Protein AF-A0A067M8D5-F1 (afdb_monomer)

Sequence (185 aa):
MASESFRARLARDPRYYDPQDFERDGDNGRFGHIDGTKIGQMWPSRRELSEAGVHIPRKAGISGGPHTGSSSVVVSGAYRDDIDYGDVLYYTGAGGRDEDDMYGGPAEQSKDQDFHHPHNHALRASFERNRPVRVIRAVIHGGGKMYRYDGLYDVKSADLVKGESGYAICRFKLVRRKDQGDGGQ

Organism: Botryobasidium botryosum (strain FD-172 SS1) (NCBI:txid930990)

Structure (mmCIF, N/CA/C/O backbone):
data_AF-A0A067M8D5-F1
#
_entry.id   AF-A0A067M8D5-F1
#
loop_
_atom_site.group_PDB
_atom_site.id
_atom_site.type_symbol
_atom_site.label_atom_id
_atom_site.label_alt_id
_atom_site.label_comp_id
_atom_site.label_asym_id
_atom_site.label_entity_id
_atom_site.label_seq_id
_atom_site.pdbx_PDB_ins_code
_atom_site.Cartn_x
_atom_site.Cartn_y
_atom_site.Cartn_z
_atom_site.occupancy
_atom_site.B_iso_or_equiv
_atom_site.auth_seq_id
_atom_site.auth_comp_id
_atom_site.auth_asym_id
_atom_site.auth_atom_id
_atom_site.pdbx_PDB_model_num
ATOM 1 N N . MET A 1 1 ? 23.609 8.672 -11.513 1.00 37.03 1 MET A N 1
ATOM 2 C CA . MET A 1 1 ? 23.397 7.358 -10.864 1.00 37.03 1 MET A CA 1
ATOM 3 C C . MET A 1 1 ? 23.889 7.468 -9.429 1.00 37.03 1 MET A C 1
ATOM 5 O O . MET A 1 1 ? 25.094 7.429 -9.223 1.00 37.03 1 MET A O 1
ATOM 9 N N . ALA A 1 2 ? 23.010 7.707 -8.453 1.00 35.81 2 ALA A N 1
ATOM 10 C CA . ALA A 1 2 ? 23.437 7.732 -7.055 1.00 35.81 2 ALA A CA 1
ATOM 11 C C . ALA A 1 2 ? 23.749 6.304 -6.574 1.00 35.81 2 ALA A C 1
ATOM 13 O O . ALA A 1 2 ? 23.012 5.362 -6.879 1.00 35.81 2 ALA A O 1
ATOM 14 N N . SER A 1 3 ? 24.874 6.147 -5.875 1.00 38.59 3 SER A N 1
ATOM 15 C CA . SER A 1 3 ? 25.396 4.862 -5.407 1.00 38.59 3 SER A CA 1
ATOM 16 C C . SER A 1 3 ? 24.503 4.230 -4.335 1.00 38.59 3 SER A C 1
ATOM 18 O O . SER A 1 3 ? 23.815 4.915 -3.580 1.00 38.59 3 SER A O 1
ATOM 20 N N . GLU A 1 4 ? 24.558 2.905 -4.211 1.00 37.75 4 GLU A N 1
ATOM 21 C CA . GLU A 1 4 ? 23.892 2.118 -3.158 1.00 37.75 4 GLU A CA 1
ATOM 22 C C . GLU A 1 4 ? 24.150 2.667 -1.740 1.00 37.75 4 GLU A C 1
ATOM 24 O O . GLU A 1 4 ? 23.257 2.701 -0.894 1.00 37.75 4 GLU A O 1
ATOM 29 N N . SER A 1 5 ? 25.352 3.205 -1.509 1.00 39.16 5 SER A N 1
ATOM 30 C CA . SER A 1 5 ? 25.749 3.858 -0.257 1.00 39.16 5 SER A CA 1
ATOM 31 C C . SER A 1 5 ? 24.974 5.146 0.046 1.00 39.16 5 SER A C 1
ATOM 33 O O . SER A 1 5 ? 24.747 5.472 1.211 1.00 39.16 5 SER A O 1
ATOM 35 N N . PHE A 1 6 ? 24.521 5.867 -0.981 1.00 43.06 6 PHE A N 1
ATOM 36 C CA . PHE A 1 6 ? 23.689 7.060 -0.833 1.00 43.06 6 PHE A CA 1
ATOM 37 C C . PHE A 1 6 ? 22.242 6.689 -0.483 1.00 43.06 6 PHE A C 1
ATOM 39 O O . PHE A 1 6 ? 21.644 7.304 0.401 1.00 43.06 6 PHE A O 1
ATOM 46 N N . ARG A 1 7 ? 21.720 5.613 -1.089 1.00 44.41 7 ARG A N 1
ATOM 47 C CA . ARG A 1 7 ? 20.391 5.052 -0.780 1.00 44.41 7 ARG A CA 1
ATOM 48 C C . ARG A 1 7 ? 20.303 4.541 0.655 1.00 44.41 7 ARG A C 1
ATOM 50 O O . ARG A 1 7 ? 19.350 4.865 1.359 1.00 44.41 7 ARG A O 1
ATOM 57 N N . ALA A 1 8 ? 21.334 3.834 1.117 1.00 47.88 8 ALA A N 1
ATOM 58 C CA . ALA A 1 8 ? 21.436 3.388 2.506 1.00 47.88 8 ALA A CA 1
ATOM 59 C C . ALA A 1 8 ? 21.516 4.560 3.503 1.00 47.88 8 ALA A C 1
ATOM 61 O O . ALA A 1 8 ? 21.009 4.458 4.618 1.00 47.88 8 ALA A O 1
ATOM 62 N N . ARG A 1 9 ? 22.125 5.689 3.108 1.00 48.34 9 ARG A N 1
ATOM 63 C CA . ARG A 1 9 ? 22.219 6.895 3.945 1.00 48.34 9 ARG A CA 1
ATOM 64 C C . ARG A 1 9 ? 20.882 7.633 4.065 1.00 48.34 9 ARG A C 1
ATOM 66 O O . ARG A 1 9 ? 20.543 8.074 5.155 1.00 48.34 9 ARG A O 1
ATOM 73 N N . LEU A 1 10 ? 20.122 7.737 2.975 1.00 45.00 10 LEU A N 1
ATOM 74 C CA . LEU A 1 10 ? 18.790 8.363 2.945 1.00 45.00 10 LEU A CA 1
ATOM 75 C C . LEU A 1 10 ? 17.719 7.535 3.663 1.00 45.00 10 LEU A C 1
ATOM 77 O O . LEU A 1 10 ? 16.876 8.104 4.350 1.00 45.00 10 LEU A O 1
ATOM 81 N N . ALA A 1 11 ? 17.788 6.203 3.578 1.00 48.72 11 ALA A N 1
ATOM 82 C CA . ALA A 1 11 ? 16.939 5.309 4.370 1.00 48.72 11 ALA A CA 1
ATOM 83 C C . ALA A 1 11 ? 17.166 5.450 5.892 1.00 48.72 11 ALA A C 1
ATOM 85 O O . ALA A 1 11 ? 16.355 4.998 6.683 1.00 48.72 11 ALA A O 1
ATOM 86 N N . ARG A 1 12 ? 18.258 6.083 6.334 1.00 49.56 12 ARG A N 1
ATOM 87 C CA . ARG A 1 12 ? 18.564 6.304 7.758 1.00 49.56 12 ARG A CA 1
ATOM 88 C C . ARG A 1 12 ? 18.368 7.752 8.205 1.00 49.56 12 ARG A C 1
ATOM 90 O O . ARG A 1 12 ? 18.723 8.082 9.333 1.00 49.56 12 ARG A O 1
ATOM 97 N N . ASP A 1 13 ? 17.861 8.627 7.337 1.00 49.75 13 ASP A N 1
ATOM 98 C CA . ASP A 1 13 ? 17.610 10.022 7.692 1.00 49.75 13 ASP A CA 1
ATOM 99 C C . ASP A 1 13 ? 16.251 10.146 8.416 1.00 49.75 13 ASP A C 1
ATOM 101 O O . ASP A 1 13 ? 15.205 9.985 7.772 1.00 49.75 13 ASP A O 1
ATOM 105 N N . PRO A 1 14 ? 16.249 10.492 9.723 1.00 47.62 14 PRO A N 1
ATOM 106 C CA . PRO A 1 14 ? 15.060 10.515 10.583 1.00 47.62 14 PRO A CA 1
ATOM 107 C C . PRO A 1 14 ? 13.987 11.523 10.144 1.00 47.62 14 PRO A C 1
ATOM 109 O O . PRO A 1 14 ? 12.876 11.528 10.673 1.00 47.62 14 PRO A O 1
ATOM 112 N N . ARG A 1 15 ? 14.283 12.392 9.169 1.00 44.31 15 ARG A N 1
ATOM 113 C CA . ARG A 1 15 ? 13.312 13.321 8.562 1.00 44.31 15 ARG A CA 1
ATOM 114 C C . ARG A 1 15 ? 12.442 12.667 7.481 1.00 44.31 15 ARG A C 1
ATOM 116 O O . ARG A 1 15 ? 11.414 13.233 7.084 1.00 44.31 15 ARG A O 1
ATOM 123 N N . TYR A 1 16 ? 12.862 11.519 6.955 1.00 43.72 16 TYR A N 1
ATOM 124 C CA . TYR A 1 16 ? 12.206 10.826 5.840 1.00 43.72 16 TYR A CA 1
ATOM 125 C C . TYR A 1 16 ? 11.721 9.437 6.235 1.00 43.72 16 TYR A C 1
ATOM 127 O O . TYR A 1 16 ? 10.618 9.062 5.837 1.00 43.72 16 TYR A O 1
ATOM 135 N N . TYR A 1 17 ? 12.500 8.749 7.062 1.00 46.62 17 TYR A N 1
ATOM 136 C CA . TYR A 1 17 ? 12.177 7.465 7.661 1.00 46.62 17 TYR A CA 1
ATOM 137 C C . TYR A 1 17 ? 12.699 7.465 9.093 1.00 46.62 17 TYR A C 1
ATOM 139 O O . TYR A 1 17 ? 13.858 7.824 9.291 1.00 46.62 17 TYR A O 1
ATOM 147 N N . ASP A 1 18 ? 11.901 7.071 10.087 1.00 50.81 18 ASP A N 1
ATOM 148 C CA . ASP A 1 18 ? 12.508 6.725 11.374 1.00 50.81 18 ASP A CA 1
ATOM 149 C C . ASP A 1 18 ? 13.361 5.472 11.115 1.00 50.81 18 ASP A C 1
ATOM 151 O O . ASP A 1 18 ? 12.845 4.512 10.547 1.00 50.81 18 ASP A O 1
ATOM 155 N N . PRO A 1 19 ? 14.659 5.431 11.459 1.00 47.97 19 PRO A N 1
ATOM 156 C CA . PRO A 1 19 ? 15.449 4.207 11.330 1.00 47.97 19 PRO A CA 1
ATOM 157 C C . PRO A 1 19 ? 14.782 2.993 12.003 1.00 47.97 19 PRO A C 1
ATOM 159 O O . PRO A 1 19 ? 14.944 1.865 11.539 1.00 47.97 19 PRO A O 1
ATOM 162 N N . GLN A 1 20 ? 13.962 3.224 13.035 1.00 50.56 20 GLN A N 1
ATOM 163 C CA . GLN A 1 20 ? 13.137 2.191 13.662 1.00 50.56 20 GLN A CA 1
ATOM 164 C C . GLN A 1 20 ? 12.017 1.658 12.754 1.00 50.56 20 GLN A C 1
ATOM 166 O O . GLN A 1 20 ? 11.595 0.527 12.964 1.00 50.56 20 GLN A O 1
ATOM 171 N N . ASP A 1 21 ? 11.550 2.408 11.750 1.00 47.06 21 ASP A N 1
ATOM 172 C CA . ASP A 1 21 ? 10.540 1.962 10.772 1.00 47.06 21 ASP A CA 1
ATOM 173 C C . ASP A 1 21 ? 11.065 0.837 9.859 1.00 47.06 21 ASP A C 1
ATOM 175 O O . ASP A 1 21 ? 10.269 0.135 9.240 1.00 47.06 21 ASP A O 1
ATOM 179 N N . PHE A 1 22 ? 12.392 0.677 9.751 1.00 46.69 22 PHE A N 1
ATOM 180 C CA . PHE A 1 22 ? 13.040 -0.405 8.995 1.00 46.69 22 PHE A CA 1
ATOM 181 C C . PHE A 1 22 ? 13.491 -1.577 9.870 1.00 46.69 22 PHE A C 1
ATOM 183 O O . PHE A 1 22 ? 13.652 -2.686 9.363 1.00 46.69 22 PHE A O 1
ATOM 190 N N . GLU A 1 23 ? 13.731 -1.337 11.161 1.00 44.16 23 GLU A N 1
ATOM 191 C CA . GLU A 1 23 ? 14.056 -2.392 12.132 1.00 44.16 23 GLU A CA 1
ATOM 192 C C . GLU A 1 23 ? 12.803 -3.045 12.724 1.00 44.16 23 GLU A C 1
ATOM 194 O O . GLU A 1 23 ? 12.832 -4.202 13.142 1.00 44.16 23 GLU A O 1
ATOM 199 N N . ARG A 1 24 ? 11.685 -2.321 12.731 1.00 47.56 24 ARG A N 1
ATOM 200 C CA . ARG A 1 24 ? 10.358 -2.866 12.984 1.00 47.56 24 ARG A CA 1
ATOM 201 C C . ARG A 1 24 ? 9.786 -3.245 11.630 1.00 47.56 24 ARG A C 1
ATOM 203 O O . ARG A 1 24 ? 9.751 -2.417 10.727 1.00 47.56 24 ARG A O 1
ATOM 210 N N . ASP A 1 25 ? 9.260 -4.455 11.483 1.00 53.12 25 ASP A N 1
ATOM 211 C CA . ASP A 1 25 ? 8.143 -4.622 10.554 1.00 53.12 25 ASP A CA 1
ATOM 212 C C . ASP A 1 25 ? 7.150 -3.524 10.945 1.00 53.12 25 ASP A C 1
ATOM 214 O O . ASP A 1 25 ? 6.694 -3.548 12.078 1.00 53.12 25 ASP A O 1
ATOM 218 N N . GLY A 1 26 ? 6.966 -2.471 10.138 1.00 51.03 26 GLY A N 1
ATOM 219 C CA . GLY A 1 26 ? 6.499 -1.161 10.638 1.00 51.03 26 GLY A CA 1
ATOM 220 C C . GLY A 1 26 ? 5.159 -1.170 11.390 1.00 51.03 26 GLY A C 1
ATOM 221 O O . GLY A 1 26 ? 4.816 -0.208 12.062 1.00 51.03 26 GLY A O 1
ATOM 222 N N . ASP A 1 27 ? 4.416 -2.267 11.315 1.00 57.38 27 ASP A N 1
ATOM 223 C CA . ASP A 1 27 ? 3.156 -2.570 11.988 1.00 57.38 27 ASP A CA 1
ATOM 224 C C . ASP A 1 27 ? 3.275 -3.607 13.134 1.00 57.38 27 ASP A C 1
ATOM 226 O O . ASP A 1 27 ? 2.256 -4.023 13.679 1.00 57.38 27 ASP A O 1
ATOM 230 N N . ASN A 1 28 ? 4.479 -4.059 13.497 1.00 62.09 28 ASN A N 1
ATOM 231 C CA . ASN A 1 28 ? 4.770 -5.250 14.310 1.00 62.09 28 ASN A CA 1
ATOM 232 C C . ASN A 1 28 ? 3.991 -6.502 13.851 1.00 62.09 28 ASN A C 1
ATOM 234 O O . ASN A 1 28 ? 3.576 -7.326 14.668 1.00 62.09 28 ASN A O 1
ATOM 238 N N . GLY A 1 29 ? 3.714 -6.630 12.551 1.00 65.62 29 GLY A N 1
ATOM 239 C CA . GLY A 1 29 ? 2.866 -7.683 12.001 1.00 65.62 29 GLY A CA 1
ATOM 240 C C . GLY A 1 29 ? 1.376 -7.515 12.319 1.00 65.62 29 GLY A C 1
ATOM 241 O O . GLY A 1 29 ? 0.630 -8.497 12.286 1.00 65.62 29 GLY A O 1
ATOM 242 N N . ARG A 1 30 ? 0.905 -6.304 12.645 1.00 83.56 30 ARG A N 1
ATOM 243 C CA . ARG A 1 30 ? -0.515 -6.027 12.905 1.00 83.56 30 ARG A CA 1
ATOM 244 C C . ARG A 1 30 ? -1.296 -5.914 11.590 1.00 83.56 30 ARG A C 1
ATOM 246 O O . ARG A 1 30 ? -1.483 -4.838 11.014 1.00 83.56 30 ARG A O 1
ATOM 253 N N . PHE A 1 31 ? -1.773 -7.063 11.125 1.00 91.81 31 PHE A N 1
ATOM 254 C CA . PHE A 1 31 ? -2.671 -7.196 9.976 1.00 91.81 31 PHE A CA 1
ATOM 255 C C . PHE A 1 31 ? -4.141 -7.090 10.391 1.00 91.81 31 PHE A C 1
ATOM 257 O O . PHE A 1 31 ? -4.503 -7.382 11.527 1.00 91.81 31 PHE A O 1
ATOM 264 N N . GLY A 1 32 ? -5.001 -6.728 9.439 1.00 94.75 32 GLY A N 1
ATOM 265 C CA . GLY A 1 32 ? -6.437 -6.603 9.678 1.00 94.75 32 GLY A CA 1
ATOM 266 C C . GLY A 1 32 ? -6.839 -5.224 10.202 1.00 94.75 32 GLY A C 1
ATOM 267 O O . GLY A 1 32 ? -6.109 -4.245 10.018 1.00 94.75 32 GLY A O 1
ATOM 268 N N . HIS A 1 33 ? -8.035 -5.150 10.791 1.00 95.19 33 HIS A N 1
ATOM 269 C CA . HIS A 1 33 ? -8.578 -3.920 11.368 1.00 95.19 33 HIS A CA 1
ATOM 270 C C . HIS A 1 33 ? -7.760 -3.468 12.583 1.00 95.19 33 HIS A C 1
ATOM 272 O O . HIS A 1 33 ? -7.150 -4.282 13.273 1.00 95.19 33 HIS A O 1
ATOM 278 N N . ILE A 1 34 ? -7.768 -2.161 12.842 1.00 94.44 34 ILE A N 1
ATOM 279 C CA . ILE A 1 34 ? -7.218 -1.585 14.069 1.00 94.44 34 ILE A CA 1
ATOM 280 C C . ILE A 1 34 ? -8.365 -1.366 15.053 1.00 94.44 34 ILE A C 1
ATOM 282 O O . ILE A 1 34 ? -9.401 -0.811 14.676 1.00 94.44 34 ILE A O 1
ATOM 286 N N . ASP A 1 35 ? -8.181 -1.787 16.302 1.00 90.94 35 ASP A N 1
ATOM 287 C CA . ASP A 1 35 ? -9.195 -1.638 17.346 1.00 90.94 35 ASP A CA 1
ATOM 288 C C . ASP A 1 35 ? -9.632 -0.176 17.499 1.00 90.94 35 ASP A C 1
ATOM 290 O O . ASP A 1 35 ? -8.817 0.746 17.469 1.00 90.94 35 ASP A O 1
ATOM 294 N N . GLY A 1 36 ? -10.940 0.041 17.643 1.00 91.06 36 GLY A N 1
ATOM 295 C CA . GLY A 1 36 ? -11.518 1.384 17.746 1.00 91.06 36 GLY A CA 1
ATOM 296 C C . GLY A 1 36 ? -11.612 2.153 16.423 1.00 91.06 36 GLY A C 1
ATOM 297 O O . GLY A 1 36 ? -12.081 3.291 16.429 1.00 91.06 36 GLY A O 1
ATOM 298 N N . THR A 1 37 ? -11.219 1.555 15.294 1.00 93.88 37 THR A N 1
ATOM 299 C CA . THR A 1 37 ? -11.396 2.163 13.967 1.00 93.88 37 THR A CA 1
ATOM 300 C C . THR A 1 37 ? -12.582 1.566 13.220 1.00 93.88 37 THR A C 1
ATOM 302 O O . THR A 1 37 ? -12.910 0.388 13.373 1.00 93.88 37 THR A O 1
ATOM 305 N N . LYS A 1 38 ? -13.227 2.380 12.382 1.00 95.12 38 LYS A N 1
ATOM 306 C CA . LYS A 1 38 ? -14.342 1.957 11.523 1.00 95.12 38 LYS A CA 1
ATOM 307 C C . LYS A 1 38 ? -14.057 2.258 10.058 1.00 95.12 38 LYS A C 1
ATOM 309 O O . LYS A 1 38 ? -13.382 3.236 9.736 1.00 95.12 38 LYS A O 1
ATOM 314 N N . ILE A 1 39 ? -14.595 1.431 9.166 1.00 96.50 39 ILE A N 1
ATOM 315 C CA . ILE A 1 39 ? -14.604 1.730 7.730 1.00 96.50 39 ILE A CA 1
ATOM 316 C C . ILE A 1 39 ? -15.341 3.060 7.518 1.00 96.50 39 ILE A C 1
ATOM 318 O O . ILE A 1 39 ? -16.349 3.328 8.168 1.00 96.50 39 ILE A O 1
ATOM 322 N N . GLY A 1 40 ? -14.803 3.914 6.652 1.00 96.19 40 GLY A N 1
ATOM 323 C CA . GLY A 1 40 ? -15.284 5.273 6.415 1.00 96.19 40 GLY A CA 1
ATOM 324 C C . GLY A 1 40 ? -14.709 6.325 7.368 1.00 96.19 40 GLY A C 1
ATOM 325 O O . GLY A 1 40 ? -14.877 7.517 7.113 1.00 96.19 40 GLY A O 1
ATOM 326 N N . GLN A 1 41 ? -13.996 5.934 8.432 1.00 97.31 41 GLN A N 1
ATOM 327 C CA . GLN A 1 41 ? -13.310 6.890 9.304 1.00 97.31 41 GLN A CA 1
ATOM 328 C C . GLN A 1 41 ? -12.229 7.653 8.535 1.00 97.31 41 GLN A C 1
ATOM 330 O O . GLN A 1 41 ? -11.528 7.078 7.700 1.00 97.31 41 GLN A O 1
ATOM 335 N N . MET A 1 42 ? -12.106 8.949 8.831 1.00 97.44 42 MET A N 1
ATOM 336 C CA . MET A 1 42 ? -11.188 9.863 8.162 1.00 97.44 42 MET A CA 1
ATOM 337 C C . MET A 1 42 ? -10.206 10.500 9.141 1.00 97.44 42 MET A C 1
ATOM 339 O O . MET A 1 42 ? -10.573 10.834 10.266 1.00 97.44 42 MET A O 1
ATOM 343 N N . TRP A 1 43 ? -8.983 10.732 8.668 1.00 97.31 43 TRP A N 1
ATOM 344 C CA . TRP A 1 43 ? -7.950 11.504 9.357 1.00 97.31 43 TRP A CA 1
ATOM 345 C C . TRP A 1 43 ? -7.528 12.689 8.483 1.00 97.31 43 TRP A C 1
ATOM 347 O O . TRP A 1 43 ? -7.382 12.523 7.268 1.00 97.31 43 TRP A O 1
ATOM 357 N N . PRO A 1 44 ? -7.311 13.885 9.049 1.00 96.06 44 PRO A N 1
ATOM 358 C CA . PRO A 1 44 ? -6.961 15.068 8.263 1.00 96.06 44 PRO A CA 1
ATOM 359 C C . PRO A 1 44 ? -5.496 15.063 7.800 1.00 96.06 44 PRO A C 1
ATOM 361 O O . PRO A 1 44 ? -5.129 15.824 6.9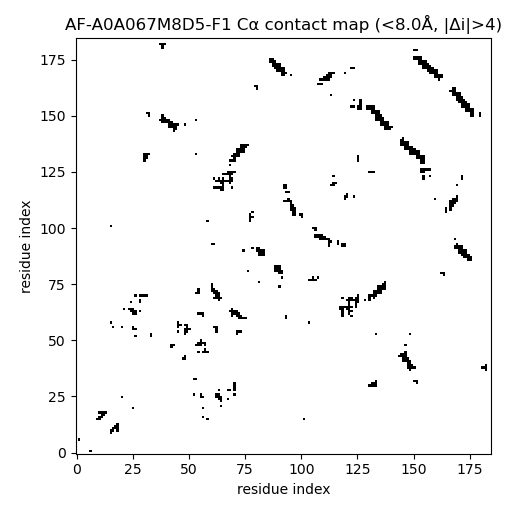09 1.00 96.06 44 PRO A O 1
ATOM 364 N N . SER A 1 45 ? -4.636 14.204 8.361 1.00 93.69 45 SER A N 1
ATOM 365 C CA . SER A 1 45 ? -3.217 14.157 8.002 1.00 93.69 45 SER A CA 1
ATOM 366 C C . SER A 1 45 ? -2.628 12.743 8.029 1.00 93.69 45 SER A C 1
ATOM 368 O O . SER A 1 45 ? -3.096 11.860 8.748 1.00 93.69 45 SER A O 1
ATOM 370 N N . ARG A 1 46 ? -1.535 12.532 7.276 1.00 91.44 46 ARG A N 1
ATOM 371 C CA . ARG A 1 46 ? -0.729 11.295 7.346 1.00 91.44 46 ARG A CA 1
ATOM 372 C C . ARG A 1 46 ? -0.103 11.078 8.723 1.00 91.44 46 ARG A C 1
ATOM 374 O O . ARG A 1 46 ? 0.169 9.939 9.083 1.00 91.44 46 ARG A O 1
ATOM 381 N N . ARG A 1 47 ? 0.130 12.158 9.480 1.00 91.38 47 ARG A N 1
ATOM 382 C CA . ARG A 1 47 ? 0.619 12.085 10.861 1.00 91.38 47 ARG A CA 1
ATOM 383 C C . ARG A 1 47 ? -0.443 11.478 11.773 1.00 91.38 47 ARG A C 1
ATOM 385 O O . ARG A 1 47 ? -0.142 10.511 12.453 1.00 91.38 47 ARG A O 1
ATOM 392 N N . GLU A 1 48 ? -1.672 11.981 11.728 1.00 94.44 48 GLU A N 1
ATOM 393 C CA . GLU A 1 48 ? -2.760 11.461 12.568 1.00 94.44 48 GLU A CA 1
ATOM 394 C C . GLU A 1 48 ? -3.173 10.041 12.170 1.00 94.44 48 GLU A C 1
ATOM 396 O O . GLU A 1 48 ? -3.476 9.221 13.030 1.00 94.44 48 GLU A O 1
ATOM 401 N N . LEU A 1 49 ? -3.112 9.711 10.876 1.00 94.56 49 LEU A N 1
ATOM 402 C CA . LEU A 1 49 ? -3.307 8.341 10.394 1.00 94.56 49 LEU A CA 1
ATOM 403 C C . LEU A 1 49 ? -2.246 7.363 10.947 1.00 94.56 49 LEU A C 1
ATOM 405 O O . LEU A 1 49 ? -2.562 6.213 11.261 1.00 94.56 49 LEU A O 1
ATOM 409 N N . SER A 1 50 ? -0.998 7.830 11.057 1.00 91.94 50 SER A N 1
ATOM 410 C CA . SER A 1 50 ? 0.138 7.098 11.632 1.00 91.94 50 SER A CA 1
ATOM 411 C C . SER A 1 50 ? -0.005 6.935 13.145 1.00 91.94 50 SER A C 1
ATOM 413 O O . SER A 1 50 ? 0.097 5.820 13.650 1.00 91.94 50 SER A O 1
ATOM 415 N N . GLU A 1 51 ? -0.346 8.011 13.858 1.00 89.75 51 GLU A N 1
ATOM 416 C CA . GLU A 1 51 ? -0.602 8.001 15.306 1.00 89.75 51 GLU A CA 1
ATOM 417 C C . GLU A 1 51 ? -1.789 7.099 15.681 1.00 89.75 51 GLU A C 1
ATOM 419 O O . GLU A 1 51 ? -1.758 6.443 16.719 1.00 89.75 51 GLU A O 1
ATOM 424 N N . ALA A 1 52 ? -2.799 6.991 14.812 1.00 93.44 52 ALA A N 1
ATOM 425 C CA . ALA A 1 52 ? -3.915 6.058 14.974 1.00 93.44 52 ALA A CA 1
ATOM 426 C C . ALA A 1 52 ? -3.554 4.588 14.678 1.00 93.44 52 ALA A C 1
ATOM 428 O O . ALA A 1 52 ? -4.390 3.704 14.850 1.00 93.44 52 ALA A O 1
ATOM 429 N N . GLY A 1 53 ? -2.343 4.304 14.192 1.00 92.44 53 GLY A N 1
ATOM 430 C CA . GLY A 1 53 ? -1.885 2.947 13.891 1.00 92.44 53 GLY A CA 1
ATOM 431 C C . GLY A 1 53 ? -2.445 2.338 12.600 1.00 92.44 53 GLY A C 1
ATOM 432 O O . GLY A 1 53 ? -2.160 1.181 12.296 1.00 92.44 53 GLY A O 1
ATOM 433 N N . VAL A 1 54 ? -3.238 3.087 11.826 1.00 95.81 54 VAL A N 1
ATOM 434 C CA . VAL A 1 54 ? -3.907 2.580 10.613 1.00 95.81 54 VAL A CA 1
ATOM 435 C C . VAL A 1 54 ? -2.932 2.470 9.446 1.00 95.81 54 VAL A C 1
ATOM 437 O O . VAL A 1 54 ? -2.969 1.485 8.706 1.00 95.81 54 VAL A O 1
ATOM 440 N N . HIS A 1 55 ? -2.034 3.445 9.303 1.00 94.56 55 HIS A N 1
ATOM 441 C CA . HIS A 1 55 ? -0.941 3.413 8.331 1.00 94.56 55 HIS A CA 1
ATOM 442 C C . HIS A 1 55 ? 0.276 4.138 8.902 1.00 94.56 55 HIS A C 1
ATOM 444 O O . HIS A 1 55 ? 0.311 5.367 8.933 1.00 94.56 55 HIS A O 1
ATOM 450 N N . ILE A 1 56 ? 1.262 3.369 9.360 1.00 90.69 56 ILE A N 1
ATOM 451 C CA . ILE A 1 56 ? 2.380 3.866 10.173 1.00 90.69 56 ILE A CA 1
ATOM 452 C C . ILE A 1 56 ? 3.292 4.848 9.417 1.00 90.69 56 ILE A C 1
ATOM 454 O O . ILE A 1 56 ? 3.606 5.901 9.980 1.00 90.69 56 ILE A O 1
ATOM 458 N N . PRO A 1 57 ? 3.671 4.621 8.143 1.00 87.88 57 PRO A N 1
ATOM 459 C CA . PRO A 1 57 ? 4.513 5.563 7.421 1.00 87.88 57 PRO A CA 1
ATOM 460 C C . PRO A 1 57 ? 3.817 6.907 7.204 1.00 87.88 57 PRO A C 1
ATOM 462 O O . PRO A 1 57 ? 2.699 6.982 6.691 1.00 87.88 57 PRO A O 1
ATOM 465 N N . ARG A 1 58 ? 4.511 8.011 7.480 1.00 86.38 58 ARG A N 1
ATOM 466 C CA . ARG A 1 58 ? 3.967 9.365 7.252 1.00 86.38 58 ARG A CA 1
ATOM 467 C C . ARG A 1 58 ? 4.064 9.829 5.794 1.00 86.38 58 ARG A C 1
ATOM 469 O O . ARG A 1 58 ? 3.375 10.768 5.408 1.00 86.38 58 ARG A O 1
ATOM 476 N N . LYS A 1 59 ? 4.903 9.174 4.984 1.00 82.50 59 LYS A N 1
ATOM 477 C CA . LYS A 1 59 ? 5.144 9.523 3.571 1.00 82.50 59 LYS A CA 1
ATOM 478 C C . LYS A 1 59 ? 4.875 8.351 2.630 1.00 82.50 59 LYS A C 1
ATOM 480 O O . LYS A 1 59 ? 4.001 8.459 1.772 1.00 82.50 59 LYS A O 1
ATOM 485 N N . ALA A 1 60 ? 5.549 7.217 2.837 1.00 84.62 60 ALA A N 1
ATOM 486 C CA . ALA A 1 60 ? 5.472 6.055 1.947 1.00 84.62 60 ALA A CA 1
ATOM 487 C C . ALA A 1 60 ? 4.036 5.543 1.748 1.00 84.62 60 ALA A C 1
ATOM 489 O O . ALA A 1 60 ? 3.262 5.457 2.703 1.00 84.62 60 ALA A O 1
ATOM 490 N N . GLY A 1 61 ? 3.678 5.214 0.505 1.00 91.00 61 GLY A N 1
ATOM 491 C CA . GLY A 1 61 ? 2.349 4.703 0.162 1.00 91.00 61 GLY A CA 1
ATOM 492 C C . GLY A 1 61 ? 2.074 3.302 0.705 1.00 91.00 61 GLY A C 1
ATOM 493 O O . GLY A 1 61 ? 0.930 2.994 0.994 1.00 91.00 61 GLY A O 1
ATOM 494 N N . ILE A 1 62 ? 3.107 2.487 0.921 1.00 91.94 62 ILE A N 1
ATOM 495 C CA . ILE A 1 62 ? 3.009 1.100 1.393 1.00 91.94 62 ILE A CA 1
ATOM 496 C C . ILE A 1 62 ? 3.600 1.018 2.807 1.00 91.94 62 ILE A C 1
ATOM 498 O O . ILE A 1 62 ? 4.643 1.615 3.069 1.00 91.94 62 ILE A O 1
ATOM 502 N N . SER A 1 63 ? 2.937 0.291 3.706 1.00 91.88 63 SER A N 1
ATOM 503 C CA . SER A 1 63 ? 3.391 -0.006 5.072 1.00 91.88 63 SER A CA 1
ATOM 504 C C . SER A 1 63 ? 3.632 -1.501 5.245 1.00 91.88 63 SER A C 1
ATOM 506 O O . SER A 1 63 ? 2.796 -2.295 4.810 1.00 91.88 63 SER A O 1
ATOM 508 N N . GLY A 1 64 ? 4.717 -1.872 5.922 1.00 86.75 64 GLY A N 1
ATOM 509 C CA . GLY A 1 64 ? 5.070 -3.252 6.273 1.00 86.75 64 GLY A CA 1
ATOM 510 C C . GLY A 1 64 ? 6.472 -3.643 5.806 1.00 86.75 64 GLY A C 1
ATOM 511 O O . GLY A 1 64 ? 7.207 -2.814 5.263 1.00 86.75 64 GLY A O 1
ATOM 512 N N . GLY A 1 65 ? 6.841 -4.904 6.031 1.00 82.75 65 GLY A N 1
ATOM 513 C CA . GLY A 1 65 ? 8.189 -5.418 5.789 1.00 82.75 65 GLY A CA 1
ATOM 514 C C . GLY A 1 65 ? 8.246 -6.508 4.711 1.00 82.75 65 GLY A C 1
ATOM 515 O O . GLY A 1 65 ? 7.268 -7.230 4.501 1.00 82.75 65 GLY A O 1
ATOM 516 N N . PRO A 1 66 ? 9.393 -6.687 4.029 1.00 77.62 66 PRO A N 1
ATOM 517 C CA . PRO A 1 66 ? 9.564 -7.716 2.996 1.00 77.62 66 PRO A CA 1
ATOM 518 C C . PRO A 1 66 ? 9.383 -9.150 3.525 1.00 77.62 66 PRO A C 1
ATOM 520 O O . PRO A 1 66 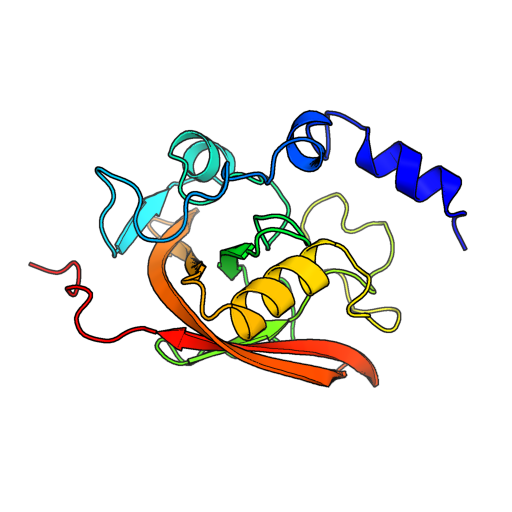? 8.956 -10.037 2.789 1.00 77.62 66 PRO A O 1
ATOM 523 N N . HIS A 1 67 ? 9.684 -9.393 4.803 1.00 78.75 67 HIS A N 1
ATOM 524 C CA . HIS A 1 67 ? 9.586 -10.723 5.412 1.00 78.75 67 HIS A CA 1
ATOM 525 C C . HIS A 1 67 ? 8.199 -11.025 5.990 1.00 78.75 67 HIS A C 1
ATOM 527 O O . HIS A 1 67 ? 7.762 -12.179 5.982 1.00 78.75 67 HIS A O 1
ATOM 533 N N . THR A 1 68 ? 7.492 -10.001 6.464 1.00 84.12 68 THR A N 1
ATOM 534 C CA . THR A 1 68 ? 6.177 -10.131 7.102 1.00 84.12 68 THR A CA 1
ATOM 535 C C . THR A 1 68 ? 5.025 -9.962 6.128 1.00 84.12 68 THR A C 1
ATOM 537 O O . THR A 1 68 ? 4.059 -10.728 6.195 1.00 84.12 68 THR A O 1
ATOM 540 N N . GLY A 1 69 ? 5.138 -9.014 5.205 1.00 91.12 69 GLY A N 1
ATOM 541 C CA . GLY A 1 69 ? 4.071 -8.561 4.324 1.00 91.12 69 GLY A CA 1
ATOM 542 C C . GLY A 1 69 ? 3.725 -7.092 4.563 1.00 91.12 69 GLY A C 1
ATOM 543 O O . GLY A 1 69 ? 4.160 -6.470 5.529 1.00 91.12 69 GLY A O 1
ATOM 544 N N . SER A 1 70 ? 2.906 -6.537 3.679 1.00 94.50 70 SER A N 1
ATOM 545 C CA . SER A 1 70 ? 2.315 -5.212 3.835 1.00 94.50 70 SER A CA 1
ATOM 546 C C . SER A 1 70 ? 0.990 -5.273 4.595 1.00 94.50 70 SER A C 1
ATOM 548 O O . SER A 1 70 ? 0.112 -6.057 4.226 1.00 94.50 70 SER A O 1
ATOM 550 N N . SER A 1 71 ? 0.820 -4.444 5.629 1.00 95.44 71 SER A N 1
ATOM 551 C CA . SER A 1 71 ? -0.452 -4.330 6.362 1.00 95.44 71 SER A CA 1
ATOM 552 C C . SER A 1 71 ? -1.364 -3.217 5.871 1.00 95.44 71 SER A C 1
ATOM 554 O O . SER A 1 71 ? -2.569 -3.282 6.126 1.00 95.44 71 SER A O 1
ATOM 556 N N . SER A 1 72 ? -0.837 -2.195 5.195 1.00 97.44 72 SER A N 1
ATOM 557 C CA . SER A 1 72 ? -1.652 -1.096 4.685 1.00 97.44 72 SER A CA 1
ATOM 558 C C . SER A 1 72 ? -1.042 -0.382 3.486 1.00 97.44 72 SER A C 1
ATOM 560 O O . SER A 1 72 ? 0.180 -0.293 3.348 1.00 97.44 72 SER A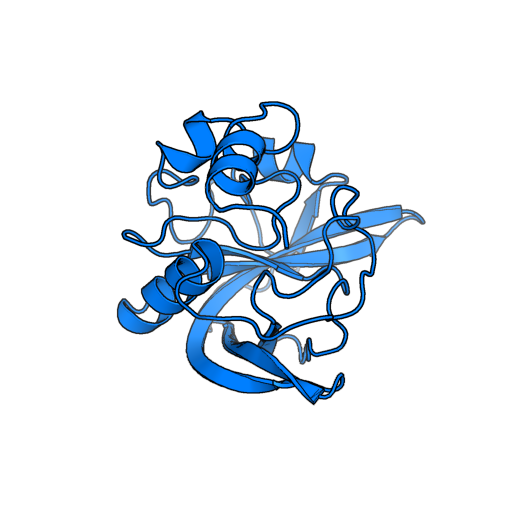 O 1
ATOM 562 N N . VAL A 1 73 ? -1.916 0.171 2.645 1.00 97.31 73 VAL A N 1
ATOM 563 C CA . VAL A 1 73 ? -1.556 1.039 1.523 1.00 97.31 73 VAL A CA 1
ATOM 564 C C . VAL A 1 73 ? -2.398 2.312 1.505 1.00 97.31 73 VAL A C 1
ATOM 566 O O . VAL A 1 73 ? -3.563 2.314 1.907 1.00 97.31 73 VAL A O 1
ATOM 569 N N . VAL A 1 74 ? -1.812 3.395 0.998 1.00 96.19 74 VAL A N 1
ATOM 570 C CA . VAL A 1 74 ? -2.475 4.675 0.741 1.00 96.19 74 VAL A CA 1
ATOM 571 C C . VAL A 1 74 ? -2.568 4.903 -0.765 1.00 96.19 74 VAL A C 1
ATOM 573 O O . VAL A 1 74 ? -1.547 4.937 -1.455 1.00 96.19 74 VAL A O 1
ATOM 576 N N . VAL A 1 75 ? -3.788 5.128 -1.250 1.00 94.25 75 VAL A N 1
ATOM 577 C CA . VAL A 1 75 ? -4.100 5.562 -2.616 1.00 94.25 75 VAL A CA 1
ATOM 578 C C . VAL A 1 75 ? -4.294 7.074 -2.593 1.00 94.25 75 VAL A C 1
ATOM 580 O O . VAL A 1 75 ? -5.276 7.575 -2.044 1.00 94.25 75 VAL A O 1
ATOM 583 N N . SER A 1 76 ? -3.330 7.823 -3.127 1.00 85.56 76 SER A N 1
ATOM 584 C CA . SER A 1 76 ? -3.320 9.294 -3.075 1.00 85.56 76 SER A CA 1
ATOM 585 C C . SER A 1 76 ? -3.416 9.982 -4.438 1.00 85.56 76 SER A C 1
ATOM 587 O O . SER A 1 76 ? -3.354 11.213 -4.482 1.00 85.56 76 SER A O 1
ATOM 589 N N . GLY A 1 77 ? -3.545 9.208 -5.523 1.00 80.31 77 GLY A N 1
ATOM 590 C CA . GLY A 1 77 ? -3.467 9.705 -6.901 1.00 80.31 77 GLY A CA 1
ATOM 591 C C . GLY A 1 77 ? -2.051 10.118 -7.313 1.00 80.31 77 GLY A C 1
ATOM 592 O O . GLY A 1 77 ? -1.884 10.921 -8.223 1.00 80.31 77 GLY A O 1
ATOM 593 N N . ALA A 1 78 ? -1.027 9.629 -6.606 1.00 75.81 78 ALA A N 1
ATOM 594 C CA . ALA A 1 78 ? 0.361 9.972 -6.893 1.00 75.81 78 ALA A CA 1
ATOM 595 C C . ALA A 1 78 ? 0.913 9.242 -8.123 1.00 75.81 78 ALA A C 1
ATOM 597 O O . ALA A 1 78 ? 1.898 9.712 -8.686 1.00 75.81 78 ALA A O 1
ATOM 598 N N . TYR A 1 79 ? 0.322 8.112 -8.527 1.00 78.44 79 TYR A N 1
ATOM 599 C CA . TYR A 1 79 ? 0.728 7.314 -9.684 1.00 78.44 79 TYR A CA 1
ATOM 600 C C . TYR A 1 79 ? -0.358 7.363 -10.750 1.00 78.44 79 TYR A C 1
ATOM 602 O O . TYR A 1 79 ? -1.528 7.130 -10.461 1.00 78.44 79 TYR A O 1
ATOM 610 N N . ARG A 1 80 ? 0.046 7.671 -11.986 1.00 82.31 80 ARG A N 1
ATOM 611 C CA . ARG A 1 80 ? -0.859 7.728 -13.138 1.00 82.31 80 ARG A CA 1
ATOM 612 C C . ARG A 1 80 ? -1.445 6.354 -13.469 1.00 82.31 80 ARG A C 1
ATOM 614 O O . ARG A 1 80 ? -2.603 6.266 -13.842 1.00 82.31 80 ARG A O 1
ATOM 621 N N . ASP A 1 81 ? -0.651 5.305 -13.269 1.00 88.25 81 ASP A N 1
ATOM 622 C CA . ASP A 1 81 ? -1.009 3.915 -13.553 1.00 88.25 81 ASP A CA 1
ATOM 623 C C . ASP A 1 81 ? -1.965 3.271 -12.528 1.00 88.25 81 ASP A C 1
ATOM 625 O O . ASP A 1 81 ? -2.339 2.104 -12.701 1.00 88.25 81 ASP A O 1
ATOM 629 N N . ASP A 1 82 ? -2.350 3.989 -11.464 1.00 90.81 82 ASP A N 1
ATOM 630 C CA . ASP A 1 82 ? -3.340 3.503 -10.501 1.00 90.81 82 ASP A CA 1
ATOM 631 C C . ASP A 1 82 ? -4.739 3.485 -11.136 1.00 90.81 82 ASP A C 1
ATOM 633 O O . ASP A 1 82 ? -5.208 4.484 -11.681 1.00 90.81 82 ASP A O 1
ATOM 637 N N . ILE A 1 83 ? -5.447 2.359 -11.008 1.00 95.19 83 ILE A N 1
ATOM 638 C CA . ILE A 1 83 ? -6.835 2.221 -11.474 1.00 95.19 83 ILE A CA 1
ATOM 639 C C . ILE A 1 83 ? -7.705 1.768 -10.308 1.00 95.19 83 ILE A C 1
ATOM 641 O O . ILE A 1 83 ? -7.553 0.656 -9.800 1.00 95.19 83 ILE A O 1
ATOM 645 N N . ASP A 1 84 ? -8.639 2.619 -9.894 1.00 95.75 84 ASP A N 1
ATOM 646 C CA . ASP A 1 84 ? -9.461 2.407 -8.706 1.00 95.75 84 ASP A CA 1
ATOM 647 C C . ASP A 1 84 ? -10.945 2.254 -9.066 1.00 95.75 84 ASP A C 1
ATOM 649 O O . ASP A 1 84 ? -11.617 3.216 -9.434 1.00 95.75 84 ASP A O 1
ATOM 653 N N . TYR A 1 85 ? -11.461 1.030 -8.941 1.00 96.44 85 TYR A N 1
ATOM 654 C CA . TYR A 1 85 ? -12.872 0.686 -9.136 1.00 96.44 85 TYR A CA 1
ATOM 655 C C . TYR A 1 85 ? -13.623 0.524 -7.803 1.00 96.44 85 TYR A C 1
ATOM 657 O O . TYR A 1 85 ? -14.671 -0.123 -7.756 1.00 96.44 85 TYR A O 1
ATOM 665 N N . GLY A 1 86 ? -13.087 1.047 -6.695 1.00 94.38 86 GLY A N 1
ATOM 666 C CA . GLY A 1 86 ? -13.648 0.845 -5.360 1.00 94.38 86 GLY A CA 1
ATOM 667 C C . GLY A 1 86 ? -13.277 -0.531 -4.812 1.00 94.38 86 GLY A C 1
ATOM 668 O O . GLY A 1 86 ? -12.270 -0.666 -4.123 1.00 94.38 86 GLY A O 1
ATOM 669 N N . ASP A 1 87 ? -14.054 -1.563 -5.139 1.00 96.38 87 ASP A N 1
ATOM 670 C CA . ASP A 1 87 ? -13.826 -2.926 -4.631 1.00 96.38 87 ASP A CA 1
ATOM 671 C C . ASP A 1 87 ? -12.629 -3.628 -5.282 1.00 96.38 87 ASP A C 1
ATOM 673 O O . ASP A 1 87 ? -12.098 -4.598 -4.738 1.00 96.38 87 ASP A O 1
ATOM 677 N N . VAL A 1 88 ? -12.191 -3.141 -6.442 1.00 97.81 88 VAL A N 1
ATOM 678 C CA . VAL A 1 88 ? -10.992 -3.614 -7.132 1.00 97.81 88 VAL A CA 1
ATOM 679 C C . VAL A 1 88 ? -10.068 -2.433 -7.364 1.00 97.81 88 VAL A C 1
ATOM 681 O O . VAL A 1 88 ? -10.462 -1.437 -7.962 1.00 97.81 88 VAL A O 1
ATOM 684 N N . LEU A 1 89 ? -8.826 -2.569 -6.924 1.00 98.00 89 LEU A N 1
ATOM 685 C CA . LEU A 1 89 ? -7.782 -1.569 -7.080 1.00 98.00 89 LEU A CA 1
ATOM 686 C C . LEU A 1 89 ? -6.596 -2.205 -7.802 1.00 98.00 89 LEU A C 1
ATOM 688 O O . LEU A 1 89 ? -6.068 -3.222 -7.360 1.00 98.00 89 LEU A O 1
ATOM 692 N N . TYR A 1 90 ? -6.156 -1.591 -8.890 1.00 97.94 90 TYR A N 1
ATOM 693 C CA . TYR A 1 90 ? -4.857 -1.854 -9.491 1.00 97.94 90 TYR A CA 1
ATOM 694 C C . TYR A 1 90 ? -3.893 -0.795 -8.973 1.00 97.94 90 TYR A C 1
ATOM 696 O O . TYR A 1 90 ? -3.972 0.363 -9.369 1.00 97.94 90 TYR A O 1
ATOM 704 N N . TYR A 1 91 ? -3.037 -1.198 -8.042 1.00 97.25 91 TYR A N 1
ATOM 705 C CA . TYR A 1 91 ? -2.112 -0.327 -7.333 1.00 97.25 91 TYR A CA 1
ATOM 706 C C . TYR A 1 91 ? -0.709 -0.421 -7.926 1.00 97.25 91 TYR A C 1
ATOM 708 O O . TYR A 1 91 ? -0.209 -1.524 -8.181 1.00 97.25 91 TYR A O 1
ATOM 716 N N . THR A 1 92 ? -0.068 0.726 -8.104 1.00 95.31 92 THR A N 1
ATOM 717 C CA . THR A 1 92 ? 1.300 0.835 -8.605 1.00 95.31 92 THR A CA 1
ATOM 718 C C . THR A 1 92 ? 2.300 0.773 -7.456 1.00 95.31 92 THR A C 1
ATOM 720 O O . THR A 1 92 ? 2.150 1.434 -6.430 1.00 95.31 92 THR A O 1
ATOM 723 N N . GLY A 1 93 ? 3.338 -0.041 -7.621 1.00 92.06 93 GLY A N 1
ATOM 724 C CA . GLY A 1 93 ? 4.420 -0.194 -6.662 1.00 92.06 93 GLY A CA 1
ATOM 725 C C . GLY A 1 93 ? 5.216 1.091 -6.450 1.00 92.06 93 GLY A C 1
ATOM 726 O O . GLY A 1 93 ? 5.093 2.079 -7.172 1.00 92.06 93 GLY A O 1
ATOM 727 N N . ALA A 1 94 ? 6.065 1.073 -5.432 1.00 88.62 94 ALA A N 1
ATOM 728 C CA . ALA A 1 94 ? 6.993 2.149 -5.141 1.00 88.62 94 ALA A CA 1
ATOM 729 C C . ALA A 1 94 ? 8.228 2.108 -6.057 1.00 88.62 94 ALA A C 1
ATOM 731 O O . ALA A 1 94 ? 8.681 1.046 -6.491 1.00 88.62 94 ALA A O 1
ATOM 732 N N . GLY A 1 95 ? 8.833 3.281 -6.251 1.00 85.75 95 GLY A N 1
ATOM 733 C CA . GLY A 1 95 ? 10.133 3.430 -6.895 1.00 85.75 95 GLY A CA 1
ATOM 734 C C . GLY A 1 95 ? 10.062 3.763 -8.384 1.00 85.75 95 GLY A C 1
ATOM 735 O O . GLY A 1 95 ? 9.011 4.046 -8.953 1.00 85.75 95 GLY A O 1
ATOM 736 N N . GLY A 1 96 ? 11.241 3.773 -9.000 1.00 81.31 96 GLY A N 1
ATOM 737 C CA . GLY A 1 96 ? 11.449 4.101 -10.409 1.00 81.31 96 GLY A CA 1
ATOM 738 C C . GLY A 1 9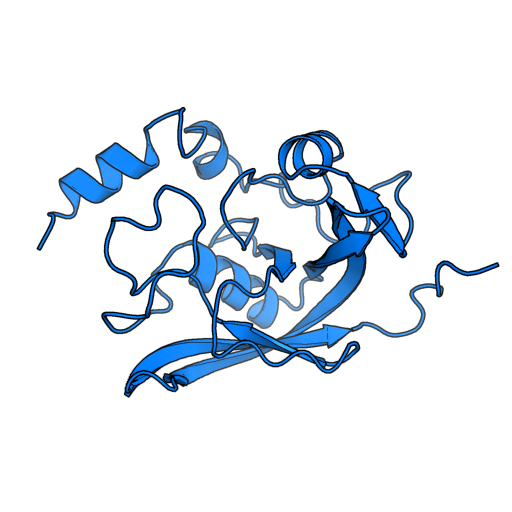6 ? 11.105 5.547 -10.824 1.00 81.31 96 GLY A C 1
ATOM 739 O O . GLY A 1 96 ? 10.910 5.848 -11.998 1.00 81.31 96 GLY A O 1
ATOM 740 N N . ARG A 1 97 ? 11.104 6.461 -9.854 1.00 79.19 97 ARG A N 1
ATOM 741 C CA . ARG A 1 97 ? 11.062 7.914 -10.059 1.00 79.19 97 ARG A CA 1
ATOM 742 C C . ARG A 1 97 ? 12.417 8.530 -9.730 1.00 79.19 97 ARG A C 1
ATOM 744 O O . ARG A 1 97 ? 13.217 7.923 -8.999 1.00 79.19 97 ARG A O 1
ATOM 751 N N . ASP A 1 98 ? 12.674 9.711 -10.280 1.00 66.50 98 ASP A N 1
ATOM 752 C CA . ASP A 1 98 ? 13.851 10.502 -9.933 1.00 66.50 98 ASP A CA 1
ATOM 753 C C . ASP A 1 98 ? 13.681 11.183 -8.574 1.00 66.50 98 ASP A C 1
ATOM 755 O O . ASP A 1 98 ? 12.581 11.399 -8.069 1.00 66.50 98 ASP A O 1
ATOM 759 N N . GLU A 1 99 ? 14.824 11.423 -7.940 1.00 53.19 99 GLU A N 1
ATOM 760 C CA . GLU A 1 99 ? 14.999 11.540 -6.489 1.00 53.19 99 GLU A CA 1
ATOM 761 C C . GLU A 1 99 ? 14.407 12.831 -5.871 1.00 53.19 99 GLU A C 1
ATOM 763 O O . GLU A 1 99 ? 14.456 12.994 -4.654 1.00 53.19 99 GLU A O 1
ATOM 768 N N . ASP A 1 100 ? 13.769 13.696 -6.670 1.00 44.91 100 ASP A N 1
ATOM 769 C CA . ASP A 1 100 ? 13.075 14.913 -6.210 1.00 44.91 100 ASP A CA 1
ATOM 770 C C . ASP A 1 100 ? 11.651 14.664 -5.670 1.00 44.91 100 ASP A C 1
ATOM 772 O O . ASP A 1 100 ? 11.020 15.568 -5.1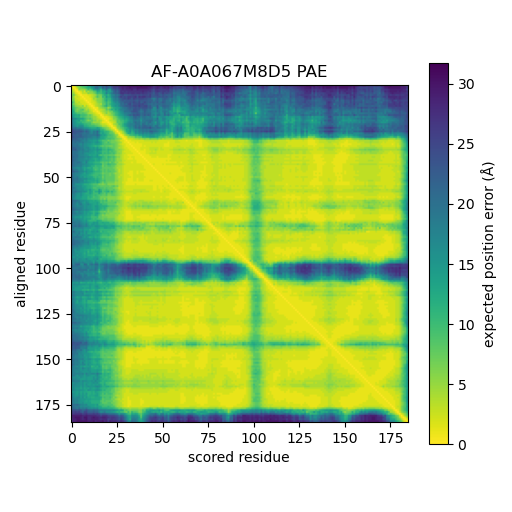19 1.00 44.91 100 ASP A O 1
ATOM 776 N N . ASP A 1 101 ? 11.157 13.419 -5.698 1.00 45.19 101 ASP A N 1
ATOM 777 C CA . ASP A 1 101 ? 9.869 13.046 -5.081 1.00 45.19 101 ASP A CA 1
ATOM 778 C C . ASP A 1 101 ? 9.934 12.924 -3.536 1.00 45.19 101 ASP A C 1
ATOM 780 O O . ASP A 1 101 ? 9.037 12.405 -2.864 1.00 45.19 101 ASP A O 1
ATOM 784 N N . MET A 1 102 ? 11.001 13.461 -2.930 1.00 42.09 102 MET A N 1
ATOM 785 C CA . MET A 1 102 ? 11.214 13.566 -1.480 1.00 42.09 102 MET A CA 1
ATOM 786 C C . MET A 1 102 ? 10.124 14.401 -0.760 1.00 42.09 102 MET A C 1
ATOM 788 O O . MET A 1 102 ? 10.014 14.365 0.475 1.00 42.09 102 MET A O 1
ATOM 792 N N . TYR A 1 103 ? 9.291 15.114 -1.530 1.00 40.41 103 TYR A N 1
ATOM 793 C CA . TYR A 1 103 ? 8.177 15.954 -1.076 1.00 40.41 103 TYR A CA 1
ATOM 794 C C . TYR A 1 103 ? 6.778 15.352 -1.309 1.00 40.41 103 TYR A C 1
ATOM 796 O O . TYR A 1 103 ? 5.790 15.996 -0.955 1.00 40.41 103 TYR A O 1
ATOM 804 N N . GLY A 1 104 ? 6.665 14.117 -1.818 1.00 42.81 104 GLY A N 1
ATOM 805 C CA . GLY A 1 104 ? 5.369 13.443 -1.990 1.00 42.81 104 GLY A CA 1
ATOM 806 C C . GLY A 1 104 ? 4.471 14.132 -3.020 1.00 42.81 104 GLY A C 1
ATOM 807 O O . GLY A 1 104 ? 3.269 14.298 -2.783 1.00 42.81 104 GLY A O 1
ATOM 808 N N . GLY A 1 105 ? 5.080 14.573 -4.121 1.00 50.00 105 GLY A N 1
ATOM 809 C CA . GLY A 1 105 ? 4.399 15.194 -5.247 1.00 50.00 105 GLY A CA 1
ATOM 810 C C . GLY A 1 105 ? 4.078 14.172 -6.342 1.00 50.00 105 GLY A C 1
ATOM 811 O O . GLY A 1 105 ? 4.402 12.991 -6.239 1.00 50.00 105 GLY A O 1
ATOM 812 N N . PRO A 1 106 ? 3.399 14.591 -7.414 1.00 54.34 106 PRO A N 1
ATOM 813 C CA . PRO A 1 106 ? 3.344 13.797 -8.630 1.00 54.34 106 PRO A CA 1
ATOM 814 C C . PRO A 1 106 ? 4.716 13.875 -9.316 1.00 54.34 106 PRO A C 1
ATOM 816 O O . PRO A 1 106 ? 4.989 14.837 -10.029 1.00 54.34 106 PRO A O 1
ATOM 819 N N . ALA A 1 107 ? 5.599 12.902 -9.083 1.00 63.75 107 ALA A N 1
ATOM 820 C CA . ALA A 1 107 ? 6.775 12.722 -9.932 1.00 63.75 107 ALA A CA 1
ATOM 821 C C . ALA A 1 107 ? 6.508 11.650 -10.989 1.00 63.75 107 ALA A C 1
ATOM 823 O O . ALA A 1 107 ? 5.942 10.589 -10.712 1.00 63.75 107 ALA A O 1
ATOM 824 N N . GLU A 1 108 ? 6.918 11.948 -12.217 1.00 75.25 108 GLU A N 1
ATOM 825 C CA . GLU A 1 108 ? 6.798 11.025 -13.337 1.00 75.25 108 GLU A CA 1
ATOM 826 C C . GLU A 1 108 ? 7.773 9.852 -13.179 1.00 75.25 108 GLU A C 1
ATOM 828 O O . GLU A 1 108 ? 8.870 9.972 -12.624 1.00 75.25 108 GLU A O 1
ATOM 833 N N . GLN A 1 109 ? 7.355 8.693 -13.675 1.00 83.94 109 GLN A N 1
ATOM 834 C CA . GLN A 1 109 ? 8.189 7.500 -13.725 1.00 83.94 109 GLN A CA 1
ATOM 835 C C . GLN A 1 109 ? 9.361 7.736 -14.698 1.00 83.94 109 GLN A C 1
ATOM 837 O O . GLN A 1 109 ? 9.134 8.103 -15.850 1.00 83.94 109 GLN A O 1
ATOM 842 N N . SER A 1 110 ? 10.599 7.519 -14.248 1.00 86.50 110 SER A N 1
ATOM 843 C CA . SER A 1 110 ? 11.835 7.788 -15.007 1.00 86.50 110 SER A CA 1
ATOM 844 C C . SER A 1 110 ? 12.697 6.545 -15.261 1.00 86.50 110 SER A C 1
ATOM 846 O O . SER A 1 110 ? 13.675 6.603 -16.009 1.00 86.50 110 SER A O 1
ATOM 848 N N . LYS A 1 111 ? 12.372 5.417 -14.620 1.00 87.56 111 LYS A N 1
ATOM 849 C CA . LYS A 1 111 ? 13.064 4.127 -14.764 1.00 87.56 111 LYS A CA 1
ATOM 850 C C . LYS A 1 111 ? 12.170 2.972 -14.322 1.00 87.56 111 LYS A C 1
ATOM 852 O O . LYS A 1 111 ? 11.162 3.178 -13.644 1.00 87.56 111 LYS A O 1
ATOM 857 N N . ASP A 1 112 ? 12.581 1.761 -14.668 1.00 90.00 112 ASP A N 1
ATOM 858 C CA . ASP A 1 112 ? 11.880 0.535 -14.294 1.00 90.00 112 ASP A CA 1
ATOM 859 C C . ASP A 1 112 ? 11.810 0.361 -12.769 1.00 90.00 112 ASP A C 1
ATOM 861 O O . ASP A 1 112 ? 12.768 0.640 -12.040 1.00 90.00 112 ASP A O 1
ATOM 865 N N . GLN A 1 113 ? 10.654 -0.091 -12.287 1.00 91.12 113 GLN A N 1
ATOM 866 C CA . GLN A 1 113 ? 10.481 -0.624 -10.942 1.00 91.12 113 GLN A CA 1
ATOM 867 C C . GLN A 1 113 ? 10.878 -2.098 -10.893 1.00 91.12 113 GLN A C 1
ATOM 869 O O . GLN A 1 113 ? 10.913 -2.798 -11.905 1.00 91.12 113 GLN A O 1
ATOM 874 N N . ASP A 1 114 ? 11.099 -2.589 -9.680 1.00 87.56 114 ASP A N 1
ATOM 875 C CA . ASP A 1 114 ? 11.431 -3.981 -9.429 1.00 87.56 114 ASP A CA 1
ATOM 876 C C . ASP A 1 114 ? 10.828 -4.474 -8.101 1.00 87.56 114 ASP A C 1
ATOM 878 O O . ASP A 1 114 ? 10.469 -3.694 -7.211 1.00 87.56 114 ASP A O 1
ATOM 882 N N . PHE A 1 115 ? 10.721 -5.799 -7.963 1.00 86.00 115 PHE A N 1
ATOM 883 C CA . PHE A 1 115 ? 10.235 -6.448 -6.741 1.00 86.00 115 PHE A CA 1
ATOM 884 C C . PHE A 1 115 ? 11.303 -6.590 -5.642 1.00 86.00 115 PHE A C 1
ATOM 886 O O . PHE A 1 115 ? 10.961 -7.053 -4.556 1.00 86.00 115 PHE A O 1
ATOM 893 N N . HIS A 1 116 ? 12.562 -6.206 -5.878 1.00 82.50 116 HIS A N 1
ATOM 894 C CA . HIS A 1 116 ? 13.586 -6.117 -4.829 1.00 82.50 116 HIS A CA 1
ATOM 895 C C . HIS A 1 116 ? 13.435 -4.838 -3.995 1.00 82.50 116 HIS A C 1
ATOM 897 O O . HIS A 1 116 ? 13.895 -4.803 -2.852 1.00 82.50 116 HIS A O 1
ATOM 903 N N . HIS A 1 117 ? 12.739 -3.816 -4.508 1.00 82.75 117 HIS A N 1
ATOM 904 C CA . HIS A 1 117 ? 12.356 -2.651 -3.721 1.00 82.75 117 HIS A CA 1
ATOM 905 C C . HIS A 1 117 ? 11.574 -3.091 -2.461 1.00 82.75 117 HIS A C 1
ATOM 907 O O . HIS A 1 117 ? 10.539 -3.753 -2.595 1.00 82.75 117 HIS A O 1
ATOM 913 N N . PRO A 1 118 ? 11.984 -2.690 -1.237 1.00 81.19 118 PRO A N 1
ATOM 914 C CA . PRO A 1 118 ? 11.443 -3.239 0.013 1.00 81.19 118 PRO A CA 1
ATOM 915 C C . PRO A 1 118 ? 9.914 -3.195 0.123 1.00 81.19 118 PRO A C 1
ATOM 917 O O . PRO A 1 118 ? 9.286 -4.178 0.504 1.00 81.19 118 PRO A O 1
ATOM 920 N N . HIS A 1 119 ? 9.296 -2.082 -0.276 1.00 87.81 119 HIS A N 1
ATOM 921 C CA . HIS A 1 119 ? 7.838 -1.943 -0.267 1.00 87.81 119 HIS A CA 1
ATOM 922 C C . HIS A 1 119 ? 7.120 -2.846 -1.285 1.00 87.81 119 HIS A C 1
ATOM 924 O O . HIS A 1 119 ? 6.068 -3.405 -0.977 1.00 87.81 119 HIS A O 1
ATOM 930 N N . ASN A 1 120 ? 7.688 -3.025 -2.482 1.00 91.81 120 ASN A N 1
ATOM 931 C CA . ASN A 1 120 ? 7.105 -3.895 -3.508 1.00 91.81 120 ASN A CA 1
ATOM 932 C C . ASN A 1 120 ? 7.210 -5.352 -3.064 1.00 91.81 120 ASN A C 1
ATOM 934 O O . ASN A 1 120 ? 6.254 -6.117 -3.196 1.00 91.81 120 ASN A O 1
ATOM 938 N N . HIS A 1 121 ? 8.346 -5.709 -2.462 1.00 89.50 121 HIS A N 1
ATOM 939 C CA . HIS A 1 121 ? 8.542 -7.008 -1.842 1.00 89.50 121 HIS A CA 1
ATOM 940 C C . HIS A 1 121 ? 7.536 -7.245 -0.706 1.00 89.50 121 HIS A C 1
ATOM 942 O O . HIS A 1 121 ? 6.915 -8.301 -0.672 1.00 89.50 121 HIS A O 1
ATOM 948 N N . ALA A 1 122 ? 7.294 -6.265 0.172 1.00 90.94 122 ALA A N 1
ATOM 949 C CA . ALA A 1 122 ? 6.309 -6.383 1.252 1.00 90.94 122 ALA A CA 1
ATOM 950 C C . ALA A 1 122 ? 4.885 -6.642 0.726 1.00 90.94 122 ALA A C 1
ATOM 952 O O . ALA A 1 122 ? 4.174 -7.519 1.218 1.00 90.94 122 ALA A O 1
ATOM 953 N N . LEU A 1 123 ? 4.450 -5.921 -0.308 1.00 94.75 123 LEU A N 1
ATOM 954 C CA . LEU A 1 123 ? 3.108 -6.111 -0.861 1.00 94.75 123 LEU A CA 1
ATOM 955 C C . LEU A 1 123 ? 2.978 -7.451 -1.610 1.00 94.75 123 LEU A C 1
ATOM 957 O O . LEU A 1 123 ? 1.965 -8.142 -1.472 1.00 94.75 123 LEU A O 1
ATOM 961 N N . ARG A 1 124 ? 4.039 -7.883 -2.304 1.00 95.31 124 ARG A N 1
ATOM 962 C CA . ARG A 1 124 ? 4.142 -9.235 -2.881 1.00 95.31 124 ARG A CA 1
ATOM 963 C C . ARG A 1 124 ? 4.113 -10.319 -1.799 1.00 95.31 124 ARG A C 1
ATOM 965 O O . ARG A 1 124 ? 3.424 -11.322 -1.950 1.00 95.31 124 ARG A O 1
ATOM 972 N N . ALA A 1 125 ? 4.784 -10.095 -0.677 1.00 92.31 125 ALA A N 1
ATOM 973 C CA . ALA A 1 125 ? 4.758 -10.986 0.474 1.00 92.31 125 ALA A CA 1
ATOM 974 C C . ALA A 1 125 ? 3.342 -11.149 1.057 1.00 92.31 125 ALA A C 1
ATOM 976 O O . ALA A 1 125 ? 3.009 -12.244 1.517 1.00 92.31 125 ALA A O 1
ATOM 977 N N . SER A 1 126 ? 2.498 -10.109 1.014 1.00 96.00 126 SER A N 1
ATOM 978 C CA . SER A 1 126 ? 1.078 -10.216 1.390 1.00 96.00 126 SER A CA 1
ATOM 979 C C . SER A 1 126 ? 0.254 -11.025 0.392 1.00 96.00 126 SER A C 1
ATOM 981 O O . SER A 1 126 ? -0.615 -11.780 0.828 1.00 96.00 126 SER A O 1
ATOM 983 N N . PHE A 1 127 ? 0.543 -10.929 -0.910 1.00 97.12 127 PHE A N 1
ATOM 984 C CA . PHE A 1 127 ? -0.044 -11.809 -1.929 1.00 97.12 127 PHE A CA 1
ATOM 985 C C . PHE A 1 127 ? 0.294 -13.278 -1.654 1.00 97.12 127 PHE A C 1
ATOM 987 O O . PHE A 1 127 ? -0.603 -14.100 -1.485 1.00 97.12 127 PHE A O 1
ATOM 994 N N . GLU A 1 128 ? 1.581 -13.594 -1.516 1.00 95.12 128 GLU A N 1
ATOM 995 C CA . GLU A 1 128 ? 2.068 -14.967 -1.320 1.00 95.12 128 GLU A CA 1
ATOM 996 C C . GLU A 1 128 ? 1.532 -15.606 -0.030 1.00 95.12 128 GLU A C 1
ATOM 998 O O . GLU A 1 128 ? 1.308 -16.814 0.030 1.00 95.12 128 GLU A O 1
ATOM 1003 N N . ARG A 1 129 ? 1.296 -14.795 1.007 1.00 93.94 129 ARG A N 1
ATOM 1004 C CA . ARG A 1 129 ? 0.832 -15.253 2.326 1.00 93.94 129 ARG A CA 1
ATOM 1005 C C . ARG A 1 129 ? -0.660 -15.021 2.578 1.00 93.94 129 ARG A C 1
ATOM 1007 O O . ARG A 1 129 ? -1.112 -15.261 3.695 1.00 93.94 129 ARG A O 1
ATOM 1014 N N . ASN A 1 130 ? -1.421 -14.554 1.586 1.00 95.00 130 ASN A N 1
ATOM 1015 C CA . ASN A 1 130 ? -2.845 -14.205 1.715 1.00 95.00 130 ASN A CA 1
ATOM 1016 C C . ASN A 1 130 ? -3.154 -13.281 2.914 1.00 95.00 130 ASN A C 1
ATOM 1018 O O . ASN A 1 130 ? -4.151 -13.452 3.626 1.00 95.00 130 ASN A O 1
ATOM 1022 N N . ARG A 1 131 ? -2.284 -12.299 3.169 1.00 95.12 131 ARG A N 1
ATOM 1023 C CA . ARG A 1 131 ? -2.458 -11.362 4.285 1.00 95.12 131 ARG A CA 1
ATOM 1024 C C . ARG A 1 131 ? -3.377 -10.199 3.893 1.00 95.12 131 ARG A C 1
ATOM 1026 O O . ARG A 1 131 ? -3.223 -9.661 2.796 1.00 95.12 131 ARG A O 1
ATOM 1033 N N . PRO A 1 132 ? -4.301 -9.781 4.779 1.00 96.62 132 PRO A N 1
ATOM 1034 C CA . PRO A 1 132 ? -5.140 -8.620 4.520 1.00 96.62 132 PRO A CA 1
ATOM 1035 C C . PRO A 1 132 ? -4.321 -7.333 4.533 1.00 96.62 132 PRO A C 1
ATOM 1037 O O . PRO A 1 132 ? -3.491 -7.126 5.419 1.00 96.62 132 PRO A O 1
ATOM 1040 N N . VAL A 1 133 ? -4.650 -6.438 3.610 1.00 98.06 133 VAL A N 1
ATOM 1041 C CA . VAL A 1 133 ? -4.075 -5.100 3.479 1.00 98.06 133 VAL A CA 1
ATOM 1042 C C . VAL A 1 133 ? -5.173 -4.072 3.727 1.00 98.06 133 VAL A C 1
ATOM 1044 O O . VAL A 1 133 ? -6.187 -4.065 3.031 1.00 98.06 133 VAL A O 1
ATOM 1047 N N . ARG A 1 134 ? -4.997 -3.188 4.709 1.00 98.19 134 ARG A N 1
ATOM 1048 C CA . ARG A 1 134 ? -5.869 -2.020 4.889 1.00 98.19 134 ARG A CA 1
ATOM 1049 C C . ARG A 1 134 ? -5.669 -1.062 3.716 1.00 98.19 134 ARG A C 1
ATOM 1051 O O . ARG A 1 134 ? -4.539 -0.672 3.435 1.00 98.19 134 ARG A O 1
ATOM 1058 N N . VAL A 1 135 ? -6.746 -0.641 3.064 1.00 98.44 135 VAL A N 1
ATOM 1059 C CA . VAL A 1 135 ? -6.689 0.387 2.016 1.00 98.44 135 VAL A CA 1
ATOM 1060 C C . VAL A 1 135 ? -7.190 1.706 2.576 1.00 98.44 135 VAL A C 1
ATOM 1062 O O . VAL A 1 135 ? -8.271 1.784 3.162 1.00 98.44 135 VAL A O 1
ATOM 1065 N N . ILE A 1 136 ? -6.386 2.747 2.394 1.00 98.31 136 ILE A N 1
ATOM 1066 C CA . ILE A 1 136 ? -6.701 4.113 2.785 1.00 98.31 136 ILE A CA 1
ATOM 1067 C C . ILE A 1 136 ? -6.719 4.974 1.524 1.00 98.31 136 ILE A C 1
ATOM 1069 O O . ILE A 1 136 ? -5.746 4.987 0.773 1.00 98.31 136 ILE A O 1
ATOM 1073 N N . ARG A 1 137 ? -7.792 5.728 1.291 1.00 97.50 137 ARG A N 1
ATOM 1074 C CA . ARG A 1 137 ? -7.908 6.636 0.140 1.00 97.50 137 ARG A CA 1
ATOM 1075 C C . ARG A 1 137 ? -7.758 8.085 0.567 1.00 97.50 137 ARG A C 1
ATOM 1077 O O . ARG A 1 137 ? -8.373 8.513 1.543 1.00 97.50 137 ARG A O 1
ATOM 1084 N N . ALA A 1 138 ? -6.971 8.859 -0.172 1.00 94.56 138 ALA A N 1
ATOM 1085 C CA . ALA A 1 138 ? -7.002 10.308 -0.052 1.00 94.56 138 ALA A CA 1
ATOM 1086 C C . ALA A 1 138 ? -8.266 10.840 -0.745 1.00 94.56 138 ALA A C 1
ATOM 1088 O O . ALA A 1 138 ? -8.482 10.583 -1.926 1.00 94.56 138 ALA A O 1
ATOM 1089 N N . VAL A 1 139 ? -9.090 11.589 -0.019 1.00 94.75 139 VAL A N 1
ATOM 1090 C CA . VAL A 1 139 ? -10.355 12.161 -0.502 1.00 94.75 139 VAL A CA 1
ATOM 1091 C C . VAL A 1 139 ? -10.393 13.659 -0.226 1.00 94.75 139 VAL A C 1
ATOM 1093 O O . VAL A 1 139 ? -9.754 14.135 0.712 1.00 94.75 139 VAL A O 1
ATOM 1096 N N . ILE A 1 140 ? -11.143 14.413 -1.029 1.00 93.56 140 ILE A N 1
ATOM 1097 C CA . ILE A 1 140 ? -11.442 15.817 -0.729 1.00 93.56 140 ILE A CA 1
ATOM 1098 C C . ILE A 1 140 ? -12.724 15.867 0.100 1.00 93.56 140 ILE A C 1
ATOM 1100 O O . ILE A 1 140 ? -13.775 15.414 -0.348 1.00 93.56 140 ILE A O 1
ATOM 1104 N N . HIS A 1 141 ? -12.637 16.409 1.312 1.00 90.44 141 HIS A N 1
ATOM 1105 C CA . HIS A 1 141 ? -13.765 16.568 2.223 1.00 90.44 141 HIS A CA 1
ATOM 1106 C C . HIS A 1 141 ? -13.633 17.890 2.987 1.00 90.44 141 HIS A C 1
ATOM 1108 O O . HIS A 1 141 ? -12.548 18.239 3.446 1.00 90.44 141 HIS A O 1
ATOM 1114 N N . GLY A 1 142 ? -14.720 18.664 3.081 1.00 88.50 142 GLY A N 1
ATOM 1115 C CA . GLY A 1 142 ? -14.711 19.962 3.774 1.00 88.50 142 GLY A CA 1
ATOM 1116 C C . GLY A 1 142 ? -13.713 20.986 3.209 1.00 88.50 142 GLY A C 1
ATOM 1117 O O . GLY A 1 142 ? -13.223 21.829 3.950 1.00 88.50 142 GLY A O 1
ATOM 1118 N N . GLY A 1 143 ? -13.364 20.892 1.920 1.00 90.19 143 GLY A N 1
ATOM 1119 C CA . GLY A 1 143 ? -12.380 21.771 1.272 1.00 90.19 143 GLY A CA 1
ATOM 1120 C C . GLY A 1 143 ? -10.911 21.382 1.492 1.00 90.19 143 GLY A C 1
ATOM 1121 O O . GLY A 1 143 ? -10.028 22.063 0.979 1.00 90.19 143 GLY A O 1
ATOM 1122 N N . GLY A 1 144 ? -10.635 20.285 2.205 1.00 90.00 144 GLY A N 1
ATOM 1123 C CA . GLY A 1 144 ? -9.284 19.780 2.460 1.00 90.00 144 GLY A CA 1
ATOM 1124 C C . GLY A 1 144 ? -9.095 18.323 2.039 1.00 90.00 144 GLY A C 1
ATOM 1125 O O . GLY A 1 144 ? -10.055 17.577 1.850 1.00 90.00 144 GLY A O 1
ATOM 1126 N N . LYS A 1 145 ? -7.833 17.901 1.897 1.00 92.44 145 LYS A N 1
ATOM 1127 C CA . LYS A 1 145 ? -7.484 16.487 1.711 1.00 92.44 145 LYS A CA 1
ATOM 1128 C C . LYS A 1 145 ? -7.586 15.761 3.055 1.00 92.44 145 LYS A C 1
ATOM 1130 O O . LYS A 1 145 ? -6.950 16.171 4.019 1.00 92.44 145 LYS A O 1
ATOM 1135 N N . MET A 1 146 ? -8.334 14.664 3.093 1.00 96.50 146 MET A N 1
ATOM 1136 C CA . MET A 1 146 ? -8.419 13.733 4.220 1.00 96.50 146 MET A CA 1
ATOM 1137 C C . MET A 1 146 ? -8.055 12.318 3.765 1.00 96.50 146 MET A C 1
ATOM 1139 O O . MET A 1 146 ? -8.038 12.025 2.572 1.00 96.50 146 MET A O 1
ATOM 1143 N N . TYR A 1 147 ? -7.768 11.432 4.711 1.00 97.44 147 TYR A N 1
ATOM 1144 C CA . TYR A 1 147 ? -7.403 10.038 4.471 1.00 97.44 147 TYR A CA 1
ATOM 1145 C C . TYR A 1 147 ? -8.479 9.139 5.062 1.00 97.44 147 TYR A C 1
ATOM 1147 O O . TYR A 1 147 ? -8.636 9.121 6.277 1.00 97.44 147 TYR A O 1
ATOM 1155 N N . ARG A 1 148 ? -9.232 8.426 4.224 1.00 97.94 148 ARG A N 1
ATOM 1156 C CA . ARG A 1 148 ? -10.360 7.581 4.628 1.00 97.94 148 ARG A CA 1
ATOM 1157 C C . ARG A 1 148 ? -9.976 6.108 4.615 1.00 97.94 148 ARG A C 1
ATOM 1159 O O . ARG A 1 148 ? -9.426 5.640 3.622 1.00 97.94 148 ARG A O 1
ATOM 1166 N N . TYR A 1 149 ? -10.269 5.379 5.686 1.00 97.94 149 TYR A N 1
ATOM 1167 C CA . TYR A 1 149 ? -10.069 3.930 5.732 1.00 97.94 149 TYR A CA 1
ATOM 1168 C C . TYR A 1 149 ? -11.222 3.192 5.038 1.00 97.94 149 TYR A C 1
ATOM 1170 O O . TYR A 1 149 ? -12.358 3.257 5.499 1.00 97.94 149 TYR A O 1
ATOM 1178 N N . ASP A 1 150 ? -10.927 2.443 3.974 1.00 97.56 150 ASP A N 1
ATOM 1179 C CA . ASP A 1 150 ? -11.934 1.796 3.114 1.00 97.56 150 ASP A CA 1
ATOM 1180 C C . ASP A 1 150 ? -12.009 0.266 3.290 1.00 97.56 150 ASP A C 1
ATOM 1182 O O . ASP A 1 150 ? -12.641 -0.448 2.501 1.00 97.56 150 ASP A O 1
ATOM 1186 N N . GLY A 1 151 ? -11.407 -0.243 4.366 1.00 97.56 151 GLY A N 1
ATOM 1187 C CA . GLY A 1 151 ? -11.457 -1.651 4.753 1.00 97.56 151 GLY A CA 1
ATOM 1188 C C . GLY A 1 151 ? -10.250 -2.467 4.298 1.00 97.56 151 GLY A C 1
ATOM 1189 O O . GLY A 1 151 ? -9.221 -1.937 3.873 1.00 97.56 151 GLY A O 1
ATOM 1190 N N . LEU A 1 152 ? -10.383 -3.782 4.430 1.00 98.12 152 LEU A N 1
ATOM 1191 C CA . LEU A 1 152 ? -9.367 -4.776 4.107 1.00 98.12 152 LEU A CA 1
ATOM 1192 C C . LEU A 1 152 ? -9.513 -5.293 2.680 1.00 98.12 152 LEU A C 1
ATOM 1194 O O . LEU A 1 152 ? -10.607 -5.573 2.191 1.00 98.12 152 LEU A O 1
ATOM 1198 N N . TYR A 1 153 ? -8.380 -5.477 2.029 1.00 98.44 153 TYR A N 1
ATOM 1199 C CA . TYR A 1 153 ? -8.274 -6.007 0.685 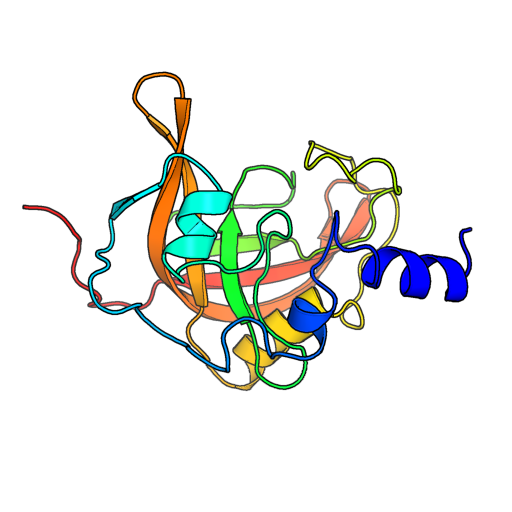1.00 98.44 153 TYR A CA 1
ATOM 1200 C C . TYR A 1 153 ? -7.291 -7.171 0.702 1.00 98.44 153 TYR A C 1
ATOM 1202 O O . TYR A 1 153 ? -6.337 -7.188 1.478 1.00 98.44 153 TYR A O 1
ATOM 1210 N N . ASP A 1 154 ? -7.520 -8.144 -0.167 1.00 98.25 154 ASP A N 1
ATOM 1211 C CA . ASP A 1 154 ? -6.532 -9.165 -0.486 1.00 98.25 154 ASP A CA 1
ATOM 1212 C C . ASP A 1 154 ? -5.788 -8.766 -1.750 1.00 98.25 154 ASP A C 1
ATOM 1214 O O . ASP A 1 154 ? -6.410 -8.395 -2.749 1.00 98.25 154 ASP A O 1
ATOM 1218 N N . VAL A 1 155 ? -4.471 -8.934 -1.751 1.00 98.38 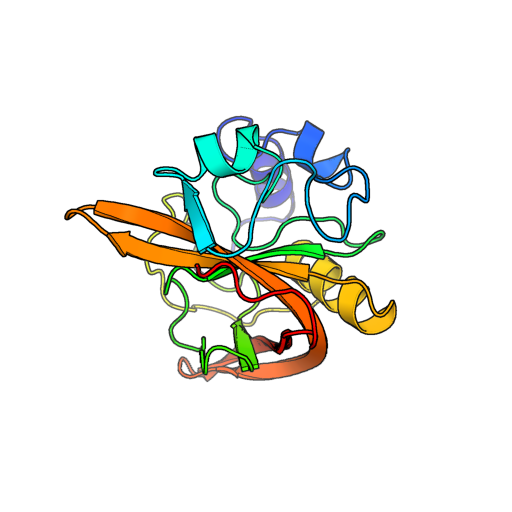155 VAL A N 1
ATOM 1219 C CA . VAL A 1 155 ? -3.701 -8.891 -2.993 1.00 98.38 155 VAL A CA 1
ATOM 1220 C C . VAL A 1 155 ? -3.972 -10.194 -3.753 1.00 98.38 155 VAL A C 1
ATOM 1222 O O . VAL A 1 155 ? -3.816 -11.279 -3.201 1.00 98.38 155 VAL A O 1
ATOM 1225 N N . LYS A 1 156 ? -4.437 -10.097 -4.998 1.00 98.38 156 LYS A N 1
ATOM 1226 C CA . LYS A 1 156 ? -4.794 -11.225 -5.874 1.00 98.38 156 LYS A CA 1
ATOM 1227 C C . LYS A 1 156 ? -3.804 -11.445 -7.015 1.00 98.38 156 LYS A C 1
ATOM 1229 O O . LYS A 1 156 ? -3.809 -12.527 -7.591 1.00 98.38 156 LYS A O 1
ATOM 1234 N N . SER A 1 157 ? -2.976 -10.454 -7.338 1.00 98.25 157 SER A N 1
ATOM 1235 C CA . SER A 1 157 ? -1.822 -10.623 -8.225 1.00 98.25 157 SER A CA 1
ATOM 1236 C C . SER A 1 157 ? -0.738 -9.587 -7.928 1.00 98.25 157 SER A C 1
ATOM 1238 O O . SER A 1 157 ? -1.021 -8.538 -7.339 1.00 98.25 157 SER A O 1
ATOM 1240 N N . ALA A 1 158 ? 0.493 -9.908 -8.325 1.00 97.50 158 ALA A N 1
ATOM 1241 C CA . ALA A 1 158 ? 1.672 -9.055 -8.239 1.00 97.50 158 ALA A CA 1
ATOM 1242 C C . ALA A 1 158 ? 2.510 -9.269 -9.508 1.00 97.50 158 ALA A C 1
ATOM 1244 O O . ALA A 1 158 ? 3.246 -10.249 -9.614 1.00 97.50 158 ALA A O 1
ATOM 1245 N N . ASP A 1 159 ? 2.376 -8.360 -10.470 1.00 97.50 159 ASP A N 1
ATOM 1246 C CA . ASP A 1 159 ? 2.878 -8.522 -11.835 1.00 97.50 159 ASP A CA 1
ATOM 1247 C C . ASP A 1 159 ? 3.849 -7.391 -12.199 1.00 97.50 159 ASP A C 1
ATOM 1249 O O . ASP A 1 159 ? 3.658 -6.247 -11.791 1.00 97.50 159 ASP A O 1
ATOM 1253 N N . LEU A 1 160 ? 4.888 -7.687 -12.985 1.00 96.50 160 LEU A N 1
ATOM 1254 C CA . LEU A 1 160 ? 5.718 -6.654 -13.611 1.00 96.50 160 LEU A CA 1
ATOM 1255 C C . LEU A 1 160 ? 5.140 -6.358 -14.997 1.00 96.50 160 LEU A C 1
ATOM 1257 O O . LEU A 1 160 ? 5.103 -7.242 -15.854 1.00 96.50 160 LEU A O 1
ATOM 1261 N N . VAL A 1 161 ? 4.665 -5.135 -15.216 1.00 96.56 161 VAL A N 1
ATOM 1262 C CA . VAL A 1 161 ? 3.982 -4.737 -16.458 1.00 96.56 161 VAL A CA 1
ATOM 1263 C C . VAL A 1 161 ? 4.574 -3.450 -17.008 1.00 96.56 161 VAL A C 1
ATOM 1265 O O . VAL A 1 161 ? 5.198 -2.688 -16.280 1.00 96.56 161 VAL A O 1
ATOM 1268 N N . LYS A 1 162 ? 4.365 -3.179 -18.296 1.00 96.12 162 LYS A N 1
ATOM 1269 C CA . LYS A 1 162 ? 4.739 -1.892 -18.887 1.00 96.12 162 LYS A CA 1
ATOM 1270 C C . LYS A 1 162 ? 3.719 -0.825 -18.474 1.00 96.12 162 LYS A C 1
ATOM 1272 O O . LYS A 1 162 ? 2.531 -0.992 -18.752 1.00 96.12 162 LYS A O 1
ATOM 1277 N N . GLY A 1 163 ? 4.179 0.220 -17.792 1.00 92.88 163 GLY A N 1
ATOM 1278 C CA . GLY A 1 163 ? 3.375 1.380 -17.410 1.00 92.88 163 GLY A CA 1
ATOM 1279 C C . GLY A 1 163 ? 3.173 2.362 -18.563 1.00 92.88 163 GLY A C 1
ATOM 1280 O O . GLY A 1 163 ? 3.777 2.229 -19.634 1.00 92.88 163 GLY A O 1
ATOM 1281 N N . GLU A 1 164 ? 2.339 3.371 -18.339 1.00 90.38 164 GLU A N 1
ATOM 1282 C CA . GLU A 1 164 ? 1.977 4.386 -19.338 1.00 90.38 164 GLU A CA 1
ATOM 1283 C C . GLU A 1 164 ? 3.170 5.222 -19.819 1.00 90.38 164 GLU A C 1
ATOM 1285 O O . GLU A 1 164 ? 3.225 5.630 -20.977 1.00 90.38 164 GLU A O 1
ATOM 1290 N N . SER A 1 165 ? 4.157 5.436 -18.951 1.00 87.94 165 SER A N 1
ATOM 1291 C CA . SER A 1 165 ? 5.418 6.123 -19.267 1.00 87.94 165 SER A CA 1
ATOM 1292 C C . SER A 1 165 ? 6.385 5.280 -20.109 1.00 87.94 165 SER A C 1
ATOM 1294 O O . SER A 1 165 ? 7.421 5.774 -20.548 1.00 87.94 165 SER A O 1
ATOM 1296 N N . GLY A 1 166 ? 6.071 4.002 -20.333 1.00 91.19 166 GLY A N 1
ATOM 1297 C CA . GLY A 1 166 ? 6.910 3.057 -21.065 1.00 91.19 166 GLY A CA 1
ATOM 1298 C C . GLY A 1 166 ? 7.915 2.286 -20.206 1.00 91.19 166 GLY A C 1
ATOM 1299 O O . GLY A 1 166 ? 8.499 1.332 -20.722 1.00 91.19 166 GLY A O 1
ATOM 1300 N N . TYR A 1 167 ? 8.069 2.637 -18.928 1.00 92.81 167 TYR A N 1
ATOM 1301 C CA . TYR A 1 167 ? 8.888 1.903 -17.960 1.00 92.81 167 TYR A CA 1
ATOM 1302 C C . TYR A 1 167 ? 8.11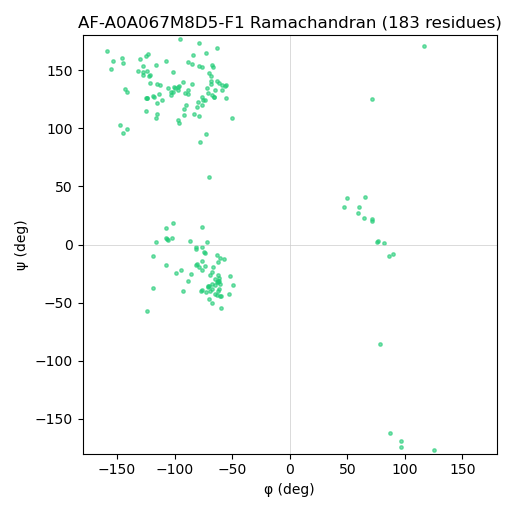9 0.742 -17.328 1.00 92.81 167 TYR A C 1
ATOM 1304 O O . TYR A 1 167 ? 6.887 0.755 -17.259 1.00 92.81 167 TYR A O 1
ATOM 1312 N N . ALA A 1 168 ? 8.836 -0.269 -16.850 1.00 93.62 168 ALA A N 1
ATOM 1313 C CA . ALA A 1 168 ? 8.236 -1.350 -16.086 1.00 93.62 168 ALA A CA 1
ATOM 1314 C C . ALA A 1 168 ? 7.754 -0.849 -14.714 1.00 93.62 168 ALA A C 1
ATOM 1316 O O . ALA A 1 168 ? 8.454 -0.102 -14.031 1.00 93.62 168 ALA A O 1
ATOM 1317 N N . ILE A 1 169 ? 6.571 -1.290 -14.294 1.00 95.44 169 ILE A N 1
ATOM 1318 C CA . ILE A 1 169 ? 5.979 -1.012 -12.984 1.00 95.44 169 ILE A CA 1
ATOM 1319 C C . ILE A 1 169 ? 5.567 -2.319 -12.307 1.00 95.44 169 ILE A C 1
ATOM 1321 O O . ILE A 1 169 ? 5.111 -3.262 -12.962 1.00 95.44 169 ILE A O 1
ATOM 1325 N N . CYS A 1 170 ? 5.686 -2.372 -10.984 1.00 96.12 170 CYS A N 1
ATOM 1326 C CA . CYS A 1 170 ? 5.092 -3.438 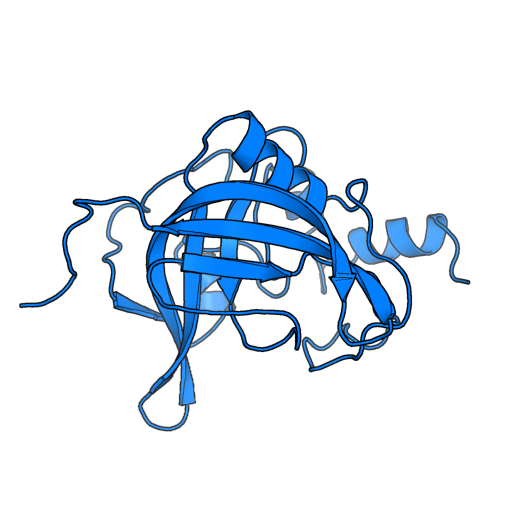-10.188 1.00 96.12 170 CYS A CA 1
ATOM 1327 C C . CYS A 1 170 ? 3.602 -3.131 -10.018 1.00 96.12 170 CYS A C 1
ATOM 1329 O O . CYS A 1 170 ? 3.242 -2.187 -9.322 1.00 96.12 170 CYS A O 1
ATOM 1331 N N . ARG A 1 171 ? 2.724 -3.914 -10.639 1.00 98.00 171 ARG A N 1
ATOM 1332 C CA . ARG A 1 171 ? 1.273 -3.769 -10.525 1.00 98.00 171 ARG A CA 1
ATOM 1333 C C . ARG A 1 171 ? 0.712 -4.806 -9.564 1.00 98.00 171 ARG A C 1
ATOM 1335 O O . ARG A 1 171 ? 0.965 -6.000 -9.705 1.00 98.00 171 ARG A O 1
ATOM 1342 N N . PHE A 1 172 ? -0.109 -4.349 -8.629 1.00 98.50 172 PHE A N 1
ATOM 1343 C CA . PHE A 1 172 ? -0.790 -5.195 -7.660 1.00 98.50 172 PHE A CA 1
ATOM 1344 C C . PHE A 1 172 ? -2.296 -5.090 -7.846 1.00 98.50 172 PHE A C 1
ATOM 1346 O O . PHE A 1 172 ? -2.846 -3.992 -7.813 1.00 98.50 172 PHE A O 1
ATOM 1353 N N . LYS A 1 173 ? -2.987 -6.221 -8.001 1.00 98.62 173 LYS A N 1
ATOM 1354 C CA . LYS A 1 173 ? -4.454 -6.245 -7.982 1.00 98.62 173 LYS A CA 1
ATOM 1355 C C . LYS A 1 173 ? -4.932 -6.497 -6.559 1.00 98.62 173 LYS A C 1
ATOM 1357 O O . LYS A 1 173 ? -4.773 -7.604 -6.056 1.00 98.62 173 LYS A O 1
ATOM 1362 N N . LEU A 1 174 ? -5.545 -5.510 -5.923 1.00 98.69 174 LEU A N 1
ATOM 1363 C CA . LEU A 1 174 ? -6.182 -5.624 -4.617 1.00 98.69 174 LEU A CA 1
ATOM 1364 C C . LEU A 1 174 ? -7.694 -5.777 -4.795 1.00 98.69 174 LEU A C 1
ATOM 1366 O O . LEU A 1 174 ? -8.309 -5.058 -5.579 1.00 98.69 174 LEU A O 1
ATOM 1370 N N . VAL A 1 175 ? -8.297 -6.710 -4.063 1.00 98.50 175 VAL A N 1
ATOM 1371 C CA . VAL A 1 175 ? -9.745 -6.959 -4.080 1.00 98.50 175 VAL A CA 1
ATOM 1372 C C . VAL A 1 175 ? -10.287 -6.874 -2.662 1.00 98.50 175 VAL A C 1
ATOM 1374 O O . VAL A 1 175 ? -9.786 -7.564 -1.771 1.00 98.50 175 VAL A O 1
ATOM 1377 N N . ARG A 1 176 ? -11.305 -6.037 -2.450 1.00 98.00 176 ARG A N 1
ATOM 1378 C CA . ARG A 1 176 ? -11.940 -5.828 -1.146 1.00 98.00 176 ARG A CA 1
ATOM 1379 C C . ARG A 1 176 ? -12.497 -7.152 -0.633 1.00 98.00 176 ARG A C 1
ATOM 1381 O O . ARG A 1 176 ? -13.156 -7.885 -1.375 1.00 98.00 176 ARG A O 1
ATOM 1388 N N . ARG A 1 177 ? -12.242 -7.485 0.637 1.00 96.50 177 ARG A N 1
ATOM 1389 C CA . ARG A 1 177 ? -12.904 -8.647 1.254 1.00 96.50 177 ARG A CA 1
ATOM 1390 C C . ARG A 1 177 ? -14.395 -8.354 1.417 1.00 96.50 177 ARG A C 1
ATOM 1392 O O . ARG A 1 177 ? -14.776 -7.219 1.699 1.00 96.50 177 ARG A O 1
ATOM 1399 N N . LYS A 1 178 ? -15.227 -9.380 1.267 1.00 91.94 178 LYS A N 1
ATOM 1400 C CA . LYS A 1 178 ? -16.669 -9.280 1.525 1.00 91.94 178 LYS A CA 1
ATOM 1401 C C . LYS A 1 178 ? -16.952 -9.190 3.028 1.00 91.94 178 LYS A C 1
ATOM 1403 O O . LYS A 1 178 ? -16.077 -9.489 3.837 1.00 91.94 178 LYS A O 1
ATOM 1408 N N . ASP A 1 179 ? -18.172 -8.777 3.365 1.00 81.75 179 ASP A N 1
ATOM 1409 C CA . ASP A 1 179 ? -18.767 -8.896 4.705 1.00 81.75 179 ASP A CA 1
ATOM 1410 C C . ASP A 1 179 ? -18.004 -8.180 5.834 1.00 81.75 179 ASP A C 1
ATOM 1412 O O . ASP A 1 179 ? -18.020 -8.600 6.987 1.00 81.75 179 ASP A O 1
ATOM 1416 N N . GLN A 1 180 ? -17.350 -7.060 5.519 1.00 81.31 180 GLN A N 1
ATOM 1417 C CA . GLN A 1 180 ? -16.597 -6.263 6.501 1.00 81.31 180 GLN A CA 1
ATOM 1418 C C . GLN A 1 180 ? -17.445 -5.231 7.261 1.00 81.31 180 GLN A C 1
ATOM 1420 O O . GLN A 1 180 ? -16.906 -4.462 8.056 1.00 81.31 180 GLN A O 1
ATOM 1425 N N . GLY A 1 181 ? -18.758 -5.211 7.007 1.00 61.12 181 GLY A N 1
ATOM 1426 C CA . GLY A 1 181 ? -19.661 -4.144 7.422 1.00 61.12 181 GLY A CA 1
ATOM 1427 C C . GLY A 1 181 ? -19.422 -2.875 6.602 1.00 61.12 181 GLY A C 1
ATOM 1428 O O . GLY A 1 181 ? -18.306 -2.360 6.520 1.00 61.12 181 GLY A O 1
ATOM 1429 N N . ASP A 1 182 ? -20.470 -2.349 5.980 1.00 51.97 182 ASP A N 1
ATOM 1430 C CA . ASP A 1 182 ? -20.405 -1.002 5.431 1.00 51.97 182 ASP A CA 1
ATOM 1431 C C . ASP A 1 182 ? -20.623 -0.037 6.594 1.00 51.97 182 ASP A C 1
ATOM 1433 O O . ASP A 1 182 ? -21.596 -0.147 7.338 1.00 51.97 182 ASP A O 1
ATOM 1437 N N . GLY A 1 183 ? -19.667 0.863 6.817 1.00 48.06 183 GLY A N 1
ATOM 1438 C CA . GLY A 1 183 ? -19.722 1.861 7.884 1.00 48.06 183 GLY A CA 1
ATOM 1439 C C . GLY A 1 183 ? -20.773 2.944 7.627 1.00 48.06 183 GLY A C 1
ATOM 1440 O O . GLY A 1 183 ? -20.417 4.116 7.558 1.00 48.06 183 GLY A O 1
ATOM 1441 N N . GLY A 1 184 ? -22.041 2.563 7.467 1.00 34.12 184 GLY A N 1
ATOM 1442 C CA . GLY A 1 184 ? -23.157 3.465 7.209 1.00 34.12 184 GLY A CA 1
ATOM 1443 C C . GLY A 1 184 ? -24.447 3.003 7.885 1.00 34.12 184 GLY A C 1
ATOM 1444 O O . GLY A 1 184 ? -25.187 2.193 7.331 1.00 34.12 184 GLY A O 1
ATOM 1445 N N . GLN A 1 185 ? -24.711 3.564 9.065 1.00 29.62 185 GLN A N 1
ATOM 1446 C CA . GLN A 1 185 ? -26.025 4.126 9.390 1.00 29.62 185 GLN A CA 1
ATOM 1447 C C . GLN A 1 185 ? -25.872 5.643 9.400 1.00 29.62 185 GLN A C 1
ATOM 1449 O O . GLN A 1 185 ? -24.818 6.105 9.902 1.00 29.62 185 GLN A O 1
#

Mean predicted aligned error: 8.04 Å

Nearest PDB structures (foldseek):
  6ghs-assembly1_A-2  TM=8.907E-01  e=4.916E-15  Thermocrispum agreste
  3f8j-assembly1_B  TM=8.721E-01  e=1.498E-13  Mus musculus
  2zo0-assembly1_B  TM=8.905E-01  e=2.896E-13  Mus musculus
  2zkg-assembly3_C  TM=8.127E-01  e=1.551E-12  Mus musculus
  4pw5-assembly2_F  TM=8.137E-01  e=7.633E-11  Homo sapiens

Secondary structure (DSSP, 8-state):
---HHHHHHHTT-TTTS-THHHHS-TTTT--SPPTT--TT-EESSHHHHHHTTSS--SS-SEEEETTTEEEEEEE-S--TT-EE-SSEEEEEPS--B-GGGGG---PPB-S---TTSHHHHHHHHHHHTT-EEEEEEEEEETTEEEEEEEEEEEEEEEEEEE-TTSSEEEEEEEEEPS-S-----

pLDDT: mean 81.63, std 19.98, range [29.62, 98.69]

Foldseek 3Di:
DDDPVVVVVVCPPCVQHPVVQQVAQVLVLDAFDQPPDDAFDKDQALVVCLVSSVAVGRADQWGGWLQRATREGEAEVLDPQWDPPLQKIWDWFDDQFDDVCSVVHNTDRNAADDCVPTRSSRNVVQQVVQTWYWYWYFDQDPNGTMIGTRGTWTFPDWDFDQGPVRHTITITITGHDPDRDDPDD

InterPro domains:
  IPR003105 SRA-YDG [PF02182] (30-180)
  IPR003105 SRA-YDG [PS51015] (32-176)
  IPR003105 SRA-YDG [SM00466] (27-180)
  IPR015947 PUA-like superfamily [SSF88697] (27-181)
  IPR036987 SRA-YDG superfamily [G3DSA:2.30.280.10] (24-183)
  IPR045134 UHRF1/2-like [PTHR14140] (30-178)

Solvent-accessible surface area (backbone atoms only — not comparable to full-atom values): 10287 Å² total; per-residue (Å²): 134,86,52,73,71,55,54,59,51,53,58,54,32,69,92,77,30,51,52,61,54,75,75,34,45,49,54,79,76,58,55,55,83,55,90,96,64,53,42,68,43,68,28,74,40,47,60,55,31,19,75,68,64,65,37,52,48,65,74,59,48,58,28,39,23,51,89,76,14,23,28,18,38,52,51,71,79,51,52,87,74,47,44,79,70,80,56,41,32,38,43,64,47,64,74,24,50,60,85,79,46,83,76,75,54,79,58,65,72,74,41,57,35,53,63,83,42,56,54,32,24,2,46,43,33,9,37,80,64,69,34,38,23,28,39,29,38,58,42,83,55,97,92,37,67,29,40,28,32,73,42,49,20,36,42,78,47,73,44,84,42,76,39,91,80,68,34,39,32,37,40,30,36,32,35,50,57,78,91,76,66,79,69,71,134

Radius of gyration: 15.72 Å; Cα contacts (8 Å, |Δi|>4): 398; chains: 1; bounding box: 52×37×39 Å